Protein AF-A0A521RZ17-F1 (afdb_monomer_lite)

Sequence (315 aa):
MSEPEILGPRPGTLEARTSLALKIMAAVHGFAVILAMIPSPDPTSWLQAVTFGTVTGFVVVVFVVEAVALDRRRPWAYAAARPLLVVVGLVGVGSLLVASAEGRIRVPFDLGLAAWAWLGVADIRQSPRRDRRSVATVVVAAVLLAVPLTGSSVFGWGGLLDVQQDDLRATLEVDCGAPGVGTPPSIGVAYDWAWQRGSPFPSGSDVVVIGWAGDDGLGRPLYLLGDDPPSGAGIMSGRQVDPSATMARAVEAESEVSWHWGIELAEQAFAPGAIRAELVRTRADQPQPEPLTITATYIHLGIWRQDTAAVTCSW

Radius of gyration: 29.67 Å; chains: 1; bounding box: 77×28×87 Å

Secondary structure (DSSP, 8-state):
--------SPTTBHHHHHHHHHHHHHHHHHHHHHHHTSPPSS---HHHHHHHHHHHHHHHHHHHHHHHHHHTT-HHHHHHHHHHHHHHHHHHHHHHHHHHHTT-----HHHHHHHHHHTSBPPTT------HHHHHHHHHHHHHHHHHHHHHHHHSTTSTTS--GGGEEEEEEEE---TTS-S-SEEEEEEEEEESS--SS--SEEEEEEEEE-B-SSSSBSEEE-S-----TTEEET---TTTHHHHHHHHTTSSEEEEEEEEHHHHTT--EEEEEEEEES-TT----S-EEEEEEEEETTTEEEEPPPEEE--

Foldseek 3Di:
DDDPPLQAFDPQALLLLLLVLLQVLLVVLVVVLVVLVPDDPADWFPQLSVLSSVLSNVSSVLSNVLSVCRRNVPLLSLVQSLLQLVLLLVLLVLVCVVCVVVVHDDDSSSNVSSVSSVPGHHGPPDDRDHDPSSVVSSVSNNVSSCCVSCVCQDRIDCHVQAAHPVQKDKDWDKCQDDPPPAGDQKIKIKIKMAGNDFHPQFADKKKKKKAKAFDLVPLHDFWDWDPDWDADWQKAWQDDDPPQNVVNVVVCVVHPHMTMIMGGCNGCRRHMGMTITMIGGPDDPGHTPDWMKMKMKIGDRNPDIDIHDIDTHDD

Structure (mmCIF, N/CA/C/O backbone):
data_AF-A0A521RZ17-F1
#
_entry.id   AF-A0A521RZ17-F1
#
loop_
_atom_site.group_PDB
_atom_site.id
_atom_site.type_symbol
_atom_site.label_atom_id
_atom_site.label_alt_id
_atom_site.label_comp_id
_atom_site.label_asym_id
_atom_site.label_entity_id
_atom_site.label_seq_id
_atom_site.pdbx_PDB_ins_code
_atom_site.Cartn_x
_atom_site.Cartn_y
_atom_site.Cartn_z
_atom_site.occupancy
_atom_site.B_iso_or_equiv
_atom_site.auth_seq_id
_atom_site.auth_comp_id
_atom_site.auth_asym_id
_atom_site.auth_atom_id
_atom_site.pdbx_PDB_model_num
ATOM 1 N N . MET A 1 1 ? -43.184 12.793 39.914 1.00 40.56 1 MET A N 1
ATOM 2 C CA . MET A 1 1 ? -42.333 11.605 39.702 1.00 40.56 1 MET A CA 1
ATOM 3 C C . MET A 1 1 ? -40.957 12.116 39.339 1.00 40.56 1 MET A C 1
ATOM 5 O O . MET A 1 1 ? -40.786 12.599 38.231 1.00 40.56 1 MET A O 1
ATOM 9 N N . SER A 1 2 ? -40.035 12.143 40.296 1.00 43.50 2 SER A N 1
ATOM 10 C CA . SER A 1 2 ? -38.628 12.429 40.027 1.00 43.50 2 SER A CA 1
ATOM 11 C C . SER A 1 2 ? -38.043 11.244 39.261 1.00 43.50 2 SER A C 1
ATOM 13 O O . SER A 1 2 ? -38.219 10.099 39.681 1.00 43.50 2 SER A O 1
ATOM 15 N N . GLU A 1 3 ? -37.397 11.503 38.122 1.00 44.44 3 GLU A N 1
ATOM 16 C CA . GLU A 1 3 ? -36.524 10.507 37.501 1.00 44.44 3 GLU A CA 1
ATOM 17 C C . GLU A 1 3 ? -35.556 9.995 38.576 1.00 44.44 3 GLU A C 1
ATOM 19 O O . GLU A 1 3 ? -34.967 10.812 39.292 1.00 44.44 3 GLU A O 1
ATOM 24 N N . PRO A 1 4 ? -35.407 8.672 38.756 1.00 50.97 4 PRO A N 1
ATOM 25 C CA . PRO A 1 4 ? -34.357 8.165 39.614 1.00 50.97 4 PRO A CA 1
ATOM 26 C C . PRO A 1 4 ? -33.038 8.640 39.014 1.00 50.97 4 PRO A C 1
ATOM 28 O O . PRO A 1 4 ? -32.693 8.263 37.894 1.00 50.97 4 PRO A O 1
ATOM 31 N N . GLU A 1 5 ? -32.336 9.496 39.754 1.00 52.06 5 GLU A N 1
ATOM 32 C CA . GLU A 1 5 ? -30.986 9.935 39.436 1.00 52.06 5 GLU A CA 1
ATOM 33 C C . GLU A 1 5 ? -30.177 8.681 39.091 1.00 52.06 5 GLU A C 1
ATOM 35 O O . GLU A 1 5 ? -30.027 7.773 39.919 1.00 52.06 5 GLU A O 1
ATOM 40 N N . ILE A 1 6 ? -29.766 8.565 37.824 1.00 57.81 6 ILE A N 1
ATOM 41 C CA . ILE A 1 6 ? -29.004 7.420 37.326 1.00 57.81 6 ILE A CA 1
ATOM 42 C C . ILE A 1 6 ? -27.613 7.537 37.947 1.00 57.81 6 ILE A C 1
ATOM 44 O O . ILE A 1 6 ? -26.670 8.034 37.340 1.00 57.81 6 ILE A O 1
ATOM 48 N N . LEU A 1 7 ? -27.500 7.125 39.206 1.00 67.31 7 LEU A N 1
ATOM 49 C CA . LEU A 1 7 ? -26.242 7.066 39.924 1.00 67.31 7 LEU A CA 1
ATOM 50 C C . LEU A 1 7 ? -25.394 5.997 39.235 1.00 67.31 7 LEU A C 1
ATOM 52 O O . LEU A 1 7 ? -25.734 4.811 39.274 1.00 67.31 7 LEU A O 1
ATOM 56 N N . GLY A 1 8 ? -24.309 6.428 38.593 1.00 72.75 8 GLY A N 1
ATOM 57 C CA . GLY A 1 8 ? -23.350 5.559 37.915 1.00 72.75 8 GLY A CA 1
ATOM 58 C C . GLY A 1 8 ? -22.670 4.548 38.849 1.00 72.75 8 GLY A C 1
ATOM 59 O O . GLY A 1 8 ? -22.949 4.515 40.054 1.00 72.75 8 GLY A O 1
ATOM 60 N N . PRO A 1 9 ? -21.802 3.663 38.329 1.00 79.12 9 PRO A N 1
ATOM 61 C CA . PRO A 1 9 ? -21.019 2.747 39.160 1.00 79.12 9 PRO A CA 1
ATOM 62 C C . PRO A 1 9 ? -20.261 3.513 40.250 1.00 79.12 9 PRO A C 1
ATOM 64 O O . PRO A 1 9 ? -19.884 4.673 40.071 1.00 79.12 9 PRO A O 1
ATOM 67 N N . ARG A 1 10 ? -20.050 2.878 41.408 1.00 83.62 10 ARG A N 1
ATOM 68 C CA . ARG A 1 10 ? -19.342 3.536 42.515 1.00 83.62 10 ARG A CA 1
ATOM 69 C C . ARG A 1 10 ? -17.925 3.933 42.068 1.00 83.62 10 ARG A C 1
ATOM 71 O O . ARG A 1 10 ? -17.248 3.097 41.457 1.00 83.62 10 ARG A O 1
ATOM 78 N N . PRO A 1 11 ? -17.449 5.154 42.378 1.00 83.62 11 PRO A N 1
ATOM 79 C CA . PRO A 1 11 ? -16.095 5.572 42.032 1.00 83.62 11 PRO A CA 1
ATOM 80 C C . PRO A 1 11 ? -15.049 4.554 42.498 1.00 83.62 11 PRO A C 1
ATOM 82 O O . PRO A 1 11 ? -15.121 4.043 43.614 1.00 83.62 11 PRO A O 1
ATOM 85 N N . GLY A 1 12 ? -14.089 4.237 41.627 1.00 82.81 12 GLY A N 1
ATOM 86 C CA . GLY A 1 12 ? -12.993 3.310 41.929 1.00 82.81 12 GLY A CA 1
ATOM 87 C C . GLY A 1 12 ? -13.290 1.820 41.718 1.00 82.81 12 GLY A C 1
ATOM 88 O O . GLY A 1 12 ? -12.345 1.032 41.773 1.00 82.81 12 GLY A O 1
ATOM 89 N 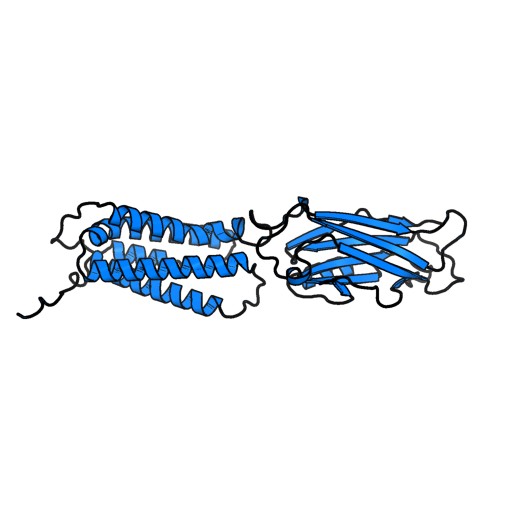N . THR A 1 13 ? -14.539 1.438 41.426 1.00 91.19 13 THR A N 1
ATOM 90 C CA . THR A 1 13 ? -14.888 0.058 41.030 1.00 91.19 13 THR A CA 1
ATOM 91 C C . THR A 1 13 ? -14.313 -0.316 39.664 1.00 91.19 13 THR A C 1
ATOM 93 O O . THR A 1 13 ? -13.979 0.563 38.865 1.00 91.19 13 THR A O 1
ATOM 96 N N . LEU A 1 14 ? -14.216 -1.619 39.380 1.00 91.62 14 LEU A N 1
ATOM 97 C CA . LEU A 1 14 ? -13.796 -2.137 38.073 1.00 91.62 14 LEU A CA 1
ATOM 98 C C . LEU A 1 14 ? -14.629 -1.522 36.947 1.00 91.62 14 LEU A C 1
ATOM 100 O O . LEU A 1 14 ? -14.073 -1.072 35.952 1.00 91.62 14 LEU A O 1
ATOM 104 N N . GLU A 1 15 ? -15.946 -1.443 37.109 1.00 91.94 15 GLU A N 1
ATOM 105 C CA . GLU A 1 15 ? -16.864 -0.946 36.086 1.00 91.94 15 GLU A CA 1
ATOM 106 C C . GLU A 1 15 ? -16.729 0.566 35.877 1.00 91.94 15 GLU A C 1
ATOM 108 O O . GLU A 1 15 ? -16.709 1.023 34.734 1.00 91.94 15 GLU A O 1
ATOM 113 N N . ALA A 1 16 ? -16.541 1.341 36.953 1.00 91.06 16 ALA A N 1
ATOM 114 C CA . ALA A 1 16 ? -16.263 2.774 36.849 1.00 91.06 16 ALA A CA 1
ATOM 115 C C . ALA A 1 16 ? -14.926 3.047 36.142 1.00 91.06 16 ALA A C 1
ATOM 117 O O . ALA A 1 16 ? -14.847 3.918 35.274 1.00 91.06 16 ALA A O 1
ATOM 118 N N . ARG A 1 17 ? -13.877 2.282 36.477 1.00 94.62 17 ARG A N 1
ATOM 119 C CA . ARG A 1 17 ? -12.573 2.405 35.813 1.00 94.62 17 ARG A CA 1
ATOM 120 C C . ARG A 1 17 ? -12.624 1.938 34.364 1.00 94.62 17 ARG A C 1
ATOM 122 O O . ARG A 1 17 ? -12.046 2.594 33.510 1.00 94.62 17 ARG A O 1
ATOM 129 N N . THR A 1 18 ? -13.350 0.860 34.074 1.00 94.06 18 THR A N 1
ATOM 130 C CA . THR A 1 18 ? -13.547 0.355 32.706 1.00 94.06 18 THR A CA 1
ATOM 131 C C . THR A 1 18 ? -14.277 1.390 31.854 1.00 94.06 18 THR A C 1
ATOM 133 O O . THR A 1 18 ? -13.810 1.708 30.767 1.00 94.06 18 THR A O 1
ATOM 136 N N . SER A 1 19 ? -15.359 1.990 32.365 1.00 95.38 19 SER A N 1
ATOM 137 C CA . SER A 1 19 ? -16.060 3.090 31.685 1.00 95.38 19 SER A CA 1
ATOM 138 C C . SER A 1 19 ? -15.113 4.254 31.373 1.00 95.38 19 SER A C 1
ATOM 140 O O . SER A 1 19 ? -15.072 4.729 30.238 1.00 95.38 19 SER A O 1
ATOM 142 N N . LEU A 1 20 ? -14.295 4.684 32.344 1.00 95.25 20 LEU A N 1
ATOM 143 C CA . LEU A 1 20 ? -13.331 5.764 32.124 1.00 95.25 20 LEU A CA 1
ATOM 144 C C . LEU A 1 20 ? -12.247 5.382 31.106 1.00 95.25 20 LEU A C 1
ATOM 146 O O . LEU A 1 20 ? -11.969 6.163 30.201 1.00 95.25 20 LEU A O 1
ATOM 150 N N . ALA A 1 21 ? -11.670 4.185 31.217 1.00 95.00 21 ALA A N 1
ATOM 151 C CA . ALA A 1 21 ? -10.662 3.685 30.287 1.00 95.00 21 ALA A CA 1
ATOM 152 C C . ALA A 1 21 ? -11.201 3.647 28.850 1.00 95.00 21 ALA A C 1
ATOM 154 O O . ALA A 1 21 ? -10.549 4.153 27.942 1.00 95.00 21 ALA A O 1
ATOM 155 N N . LEU A 1 22 ? -12.416 3.126 28.648 1.00 95.69 22 LEU A N 1
ATOM 156 C CA . LEU A 1 22 ? -13.069 3.078 27.338 1.00 95.69 22 LEU A CA 1
ATOM 157 C C . LEU A 1 22 ? -13.325 4.475 26.767 1.00 95.69 22 LEU A C 1
ATOM 159 O O . LEU A 1 22 ? -13.097 4.688 25.582 1.00 95.69 22 LEU A O 1
ATOM 163 N N . LYS A 1 23 ? -13.736 5.448 27.591 1.00 96.88 23 LYS A N 1
ATOM 164 C CA . LYS A 1 23 ? -13.893 6.848 27.154 1.00 96.88 23 LYS A CA 1
ATOM 165 C C . LYS A 1 23 ? -12.567 7.464 26.716 1.00 96.88 23 LYS A C 1
ATOM 167 O O . LYS A 1 23 ? -12.523 8.128 25.686 1.00 96.88 23 LYS A O 1
ATOM 172 N N . ILE A 1 24 ? -11.497 7.236 27.479 1.00 96.06 24 ILE A N 1
ATOM 173 C CA . ILE A 1 24 ? -10.160 7.734 27.135 1.00 96.06 24 ILE A CA 1
ATOM 174 C C . ILE A 1 24 ? -9.685 7.091 25.827 1.00 96.06 24 ILE A C 1
ATOM 176 O O . ILE A 1 24 ? -9.271 7.806 24.921 1.00 96.06 24 ILE A O 1
ATOM 180 N N . MET A 1 25 ? -9.806 5.768 25.683 1.00 93.81 25 MET A N 1
ATOM 181 C CA . MET A 1 25 ? -9.439 5.074 24.443 1.00 93.81 25 MET A CA 1
ATOM 182 C C . MET A 1 25 ? -10.292 5.535 23.257 1.00 93.81 25 MET A C 1
ATOM 184 O O . MET A 1 25 ? -9.760 5.758 22.177 1.00 93.81 25 MET A O 1
ATOM 188 N N . ALA A 1 26 ? -11.597 5.751 23.447 1.00 94.88 26 ALA A N 1
ATOM 189 C CA . ALA A 1 26 ? -12.468 6.305 22.413 1.00 94.88 26 ALA A CA 1
ATOM 190 C C . ALA A 1 26 ? -12.016 7.706 21.973 1.00 94.88 26 ALA A C 1
ATOM 192 O O . ALA A 1 26 ? -12.015 7.998 20.780 1.00 94.88 26 ALA A O 1
ATOM 193 N N . ALA A 1 27 ? -11.586 8.557 22.908 1.00 94.94 27 ALA A N 1
ATOM 194 C CA . ALA A 1 27 ? -11.035 9.869 22.582 1.00 94.94 27 ALA A CA 1
ATOM 195 C C . ALA A 1 27 ? -9.712 9.757 21.804 1.00 94.94 27 ALA A C 1
ATOM 197 O O . ALA A 1 27 ? -9.540 10.446 20.801 1.00 94.94 27 ALA A O 1
ATOM 198 N N . VAL A 1 28 ? -8.809 8.859 22.214 1.00 92.06 28 VAL A N 1
ATOM 199 C CA . VAL A 1 28 ? -7.531 8.612 21.522 1.00 92.06 28 VAL A CA 1
ATOM 200 C C . VAL A 1 28 ? -7.758 8.074 20.108 1.00 92.06 28 VAL A C 1
ATOM 202 O O . VAL A 1 28 ? -7.197 8.610 19.155 1.00 92.06 28 VAL A O 1
ATOM 205 N N . HIS A 1 29 ? -8.618 7.068 19.941 1.00 90.69 29 HIS A N 1
ATOM 206 C CA . HIS A 1 29 ? -8.967 6.530 18.625 1.00 90.69 29 HIS A CA 1
ATOM 207 C C . HIS A 1 29 ? -9.691 7.561 17.755 1.00 90.69 29 HIS A C 1
ATOM 209 O O . HIS A 1 29 ? -9.385 7.678 16.573 1.00 90.69 29 HIS A O 1
ATOM 215 N N . GLY A 1 30 ? -10.605 8.350 18.326 1.00 90.75 30 GLY A N 1
ATOM 216 C CA . GLY A 1 30 ? -11.274 9.435 17.608 1.00 90.75 30 GLY A CA 1
ATOM 217 C C . GLY A 1 30 ? -10.285 10.491 17.116 1.00 90.75 30 GLY A C 1
ATOM 218 O O . GLY A 1 30 ? -10.353 10.913 15.965 1.00 90.75 30 GLY A O 1
ATOM 219 N N . PHE A 1 31 ? -9.309 10.857 17.949 1.00 90.75 31 PHE A N 1
ATOM 220 C CA . PHE A 1 31 ? -8.227 11.751 17.548 1.00 90.75 31 PHE A CA 1
ATOM 221 C C . PHE A 1 31 ? -7.341 11.137 16.456 1.00 90.75 31 PHE A C 1
ATOM 223 O O . PHE A 1 31 ? -6.993 11.825 15.503 1.00 90.75 31 PHE A O 1
ATOM 230 N N . ALA A 1 32 ? -7.040 9.837 16.532 1.00 86.00 32 ALA A N 1
ATOM 231 C CA . ALA A 1 32 ? -6.298 9.133 15.487 1.00 86.00 32 ALA A CA 1
ATOM 232 C C . ALA A 1 32 ? -7.035 9.136 14.135 1.00 86.00 32 ALA A C 1
ATOM 234 O O . ALA A 1 32 ? -6.392 9.300 13.104 1.00 86.00 32 ALA A O 1
ATOM 235 N N . VAL A 1 33 ? -8.370 9.019 14.123 1.00 86.50 33 VAL A N 1
ATOM 236 C CA . VAL A 1 33 ? -9.173 9.158 12.892 1.00 86.50 33 VAL A CA 1
ATOM 237 C C . VAL A 1 33 ? -9.046 10.564 12.307 1.00 86.50 33 VAL A C 1
ATOM 239 O O . VAL A 1 33 ? -8.889 10.700 11.099 1.00 86.50 33 VAL A O 1
ATOM 242 N N . ILE A 1 34 ? -9.074 11.605 13.146 1.00 86.62 34 ILE A N 1
ATOM 243 C CA . ILE A 1 34 ? -8.887 12.995 12.696 1.00 86.62 34 ILE A CA 1
ATOM 244 C C . ILE A 1 34 ? -7.483 13.182 12.112 1.00 86.62 34 ILE A C 1
ATOM 246 O O . ILE A 1 34 ? -7.341 13.755 11.036 1.00 86.62 34 ILE A O 1
ATOM 250 N N . LEU A 1 35 ? -6.451 12.672 12.788 1.00 84.31 35 LEU A N 1
ATOM 251 C CA . LEU A 1 35 ? -5.080 12.725 12.281 1.00 84.31 35 LEU A CA 1
ATOM 252 C C . LEU A 1 35 ? -4.920 11.956 10.966 1.00 84.31 35 LEU A C 1
ATOM 254 O O . LEU A 1 35 ? -4.195 12.418 10.097 1.00 84.31 35 LEU A O 1
ATOM 258 N N . ALA A 1 36 ? -5.619 10.833 10.788 1.00 80.12 36 ALA A N 1
ATOM 259 C CA . ALA A 1 36 ? -5.587 10.060 9.547 1.00 80.12 36 ALA A CA 1
ATOM 260 C C . ALA A 1 36 ? -6.229 10.788 8.350 1.00 80.12 36 ALA A C 1
ATOM 262 O O . ALA A 1 36 ? -6.011 10.386 7.212 1.00 80.12 36 ALA A O 1
ATOM 263 N N . MET A 1 37 ? -7.004 11.857 8.580 1.00 79.12 37 MET A N 1
ATO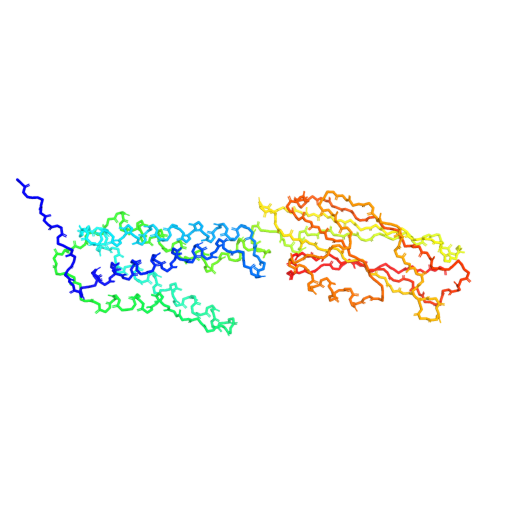M 264 C CA . MET A 1 37 ? -7.487 12.738 7.506 1.00 79.12 37 MET A CA 1
ATOM 265 C C . MET A 1 37 ? -6.418 13.730 7.029 1.00 79.12 37 MET A C 1
ATOM 267 O O . MET A 1 37 ? -6.607 14.384 6.005 1.00 79.12 37 MET A O 1
ATOM 271 N N . ILE A 1 38 ? -5.311 13.865 7.764 1.00 81.00 38 ILE A N 1
ATOM 272 C CA . ILE A 1 38 ? -4.164 14.671 7.356 1.00 81.00 38 ILE A CA 1
ATOM 273 C C . ILE A 1 38 ? -3.273 13.783 6.477 1.00 81.00 38 ILE A C 1
ATOM 275 O O . ILE A 1 38 ? -2.893 12.700 6.926 1.00 81.00 38 ILE A O 1
ATOM 279 N N . PRO A 1 39 ? -2.928 14.211 5.248 1.00 68.00 39 PRO A N 1
ATOM 280 C CA . PRO A 1 39 ? -2.049 13.445 4.373 1.00 68.00 39 PRO A CA 1
ATOM 281 C C . PRO A 1 39 ? -0.745 13.079 5.087 1.00 68.00 39 PRO A C 1
ATOM 283 O O . PRO A 1 39 ? -0.028 13.953 5.580 1.00 68.00 39 PRO A O 1
ATOM 286 N N . SER A 1 40 ? -0.465 11.780 5.163 1.00 67.88 40 SER A N 1
ATOM 287 C CA . SER A 1 40 ? 0.790 11.263 5.702 1.00 67.88 40 SER A CA 1
ATOM 288 C C . SER A 1 40 ? 1.937 11.575 4.731 1.00 67.88 40 SER A C 1
ATOM 290 O O . SER A 1 40 ? 1.731 11.469 3.520 1.00 67.88 40 SER A O 1
ATOM 292 N N . PRO A 1 41 ? 3.138 11.937 5.224 1.00 64.38 41 PRO A N 1
ATOM 293 C CA . PRO A 1 41 ? 4.329 12.010 4.381 1.00 64.38 41 PRO A CA 1
ATOM 294 C C . PRO A 1 41 ? 4.728 10.622 3.869 1.00 64.38 41 PRO A C 1
ATOM 296 O O . PRO A 1 41 ? 5.289 10.510 2.784 1.00 64.38 41 PRO A O 1
ATOM 299 N N . ASP A 1 42 ? 4.399 9.576 4.633 1.00 66.69 42 ASP A N 1
ATOM 300 C CA . ASP A 1 42 ? 4.579 8.204 4.197 1.00 66.69 42 ASP A CA 1
ATOM 301 C C . ASP A 1 42 ? 3.397 7.791 3.308 1.00 66.69 42 ASP A C 1
ATOM 303 O O . ASP A 1 42 ? 2.236 7.889 3.736 1.00 66.69 42 ASP A O 1
ATOM 307 N N . PRO A 1 43 ? 3.677 7.321 2.090 1.00 66.00 43 PRO A N 1
ATOM 308 C CA . PRO A 1 43 ? 2.669 6.937 1.118 1.00 66.00 43 PRO A CA 1
ATOM 309 C C . PRO A 1 43 ? 1.917 5.690 1.636 1.00 66.00 43 PRO A C 1
ATOM 311 O O . PRO A 1 43 ? 2.523 4.732 2.111 1.00 66.00 43 PRO A O 1
ATOM 314 N N . THR A 1 44 ? 0.578 5.723 1.620 1.00 73.81 44 THR A N 1
ATOM 315 C CA . THR A 1 44 ? -0.285 4.634 2.125 1.00 73.81 44 THR A CA 1
ATOM 316 C C . THR A 1 44 ? -1.364 4.281 1.111 1.00 73.81 44 THR A C 1
ATOM 318 O O . THR A 1 44 ? -1.862 5.157 0.401 1.00 73.81 44 THR A O 1
ATOM 321 N N . SER A 1 45 ? -1.755 3.003 1.052 1.00 77.19 45 SER A N 1
ATOM 322 C CA . SER A 1 45 ? -2.835 2.585 0.157 1.00 77.19 45 SER A CA 1
ATOM 323 C C . SER A 1 45 ? -4.159 3.217 0.582 1.00 77.19 45 SER A C 1
ATOM 325 O O . SER A 1 45 ? -4.494 3.267 1.773 1.00 77.19 45 SER A O 1
ATOM 327 N N . TRP A 1 46 ? -4.949 3.680 -0.392 1.00 79.56 46 TRP A N 1
ATOM 328 C CA . TRP A 1 46 ? -6.265 4.255 -0.110 1.00 79.56 46 TRP A CA 1
ATOM 329 C C . TRP A 1 46 ? -7.173 3.251 0.610 1.00 79.56 46 TRP A C 1
ATOM 331 O O . TRP A 1 46 ? -7.856 3.594 1.576 1.00 79.56 46 TRP A O 1
ATOM 341 N N . LEU A 1 47 ? -7.132 1.982 0.190 1.00 82.00 47 LEU A N 1
ATOM 342 C CA . LEU A 1 47 ? -7.894 0.902 0.811 1.00 82.00 47 LEU A CA 1
ATOM 343 C C . LEU A 1 47 ? -7.510 0.706 2.284 1.00 82.00 47 LEU A C 1
ATOM 345 O O . LEU A 1 47 ? -8.397 0.573 3.132 1.00 82.00 47 LEU A O 1
ATOM 349 N N . GLN A 1 48 ? -6.216 0.726 2.612 1.00 84.06 48 GLN A N 1
ATOM 350 C CA . GLN A 1 48 ? -5.742 0.633 3.991 1.00 84.06 48 GLN A CA 1
ATOM 351 C C . GLN A 1 48 ? -6.173 1.854 4.802 1.00 84.06 48 GLN A C 1
ATOM 353 O O . GLN A 1 48 ? -6.665 1.679 5.916 1.00 84.06 48 GLN A O 1
ATOM 358 N N . ALA A 1 49 ? -6.048 3.066 4.256 1.00 83.31 49 ALA A N 1
ATOM 359 C CA . ALA A 1 49 ? -6.451 4.298 4.932 1.00 83.31 49 ALA A CA 1
ATOM 360 C C . ALA A 1 49 ? -7.957 4.312 5.251 1.00 83.31 49 ALA A C 1
ATOM 362 O O . ALA A 1 49 ? -8.353 4.524 6.401 1.00 83.31 49 ALA A O 1
ATOM 363 N N . VAL A 1 50 ? -8.806 4.000 4.264 1.00 85.31 50 VAL A N 1
ATOM 364 C CA . VAL A 1 50 ? -10.266 3.925 4.435 1.00 85.31 50 VAL A CA 1
ATOM 365 C C . VAL A 1 50 ? -10.653 2.819 5.412 1.00 85.31 50 VAL A C 1
ATOM 367 O O . VAL A 1 50 ? -11.488 3.041 6.294 1.00 85.31 50 VAL A O 1
ATOM 370 N N . THR A 1 51 ? -10.040 1.638 5.299 1.00 87.69 51 THR A N 1
ATOM 371 C CA . THR A 1 51 ? -10.319 0.510 6.198 1.00 87.69 51 THR A CA 1
ATOM 372 C C . THR A 1 51 ? -9.914 0.847 7.627 1.00 87.69 51 THR A C 1
ATOM 374 O O . THR A 1 51 ? -10.706 0.652 8.550 1.00 87.69 51 THR A O 1
ATOM 377 N N . PHE A 1 52 ? -8.724 1.420 7.816 1.00 86.19 52 PHE A N 1
ATOM 378 C CA . PHE A 1 52 ? -8.246 1.869 9.118 1.00 86.19 52 PHE A CA 1
ATOM 379 C C . PHE A 1 52 ? -9.187 2.911 9.729 1.00 86.19 52 PHE A C 1
ATOM 381 O O . PHE A 1 52 ? -9.602 2.747 10.878 1.00 86.19 52 PHE A O 1
ATOM 388 N N . GLY A 1 53 ? -9.577 3.944 8.976 1.00 88.69 53 GLY A N 1
ATOM 389 C CA . GLY A 1 53 ? -10.487 4.979 9.468 1.00 88.69 53 GLY A CA 1
ATOM 390 C C . GLY A 1 53 ? -11.862 4.417 9.837 1.00 88.69 53 GLY A C 1
ATOM 391 O O . GLY A 1 53 ? -12.383 4.701 10.916 1.00 88.69 53 GLY A O 1
ATOM 392 N N . THR A 1 54 ? -12.413 3.547 8.988 1.00 90.25 54 THR A N 1
ATOM 393 C CA . THR A 1 54 ? -13.720 2.906 9.196 1.00 90.25 54 THR A CA 1
ATOM 394 C C . THR A 1 54 ? -13.718 2.017 10.439 1.00 90.25 54 THR A C 1
ATOM 396 O O . THR A 1 54 ? -14.565 2.173 11.320 1.00 90.25 54 THR A O 1
ATOM 399 N N . VAL A 1 55 ? -12.746 1.107 10.549 1.00 91.94 55 VAL A N 1
ATOM 400 C CA . VAL A 1 55 ? -12.602 0.205 11.699 1.00 91.94 55 VAL A CA 1
ATOM 401 C C . VAL A 1 55 ? -12.380 0.998 12.981 1.00 91.94 55 VAL A C 1
ATOM 403 O O . VAL A 1 55 ? -13.069 0.753 13.972 1.00 91.94 55 VAL A O 1
ATOM 406 N N . THR A 1 56 ? -11.471 1.975 12.964 1.00 90.81 56 THR A N 1
ATOM 407 C CA . THR A 1 56 ? -11.194 2.815 14.136 1.00 90.81 56 THR A CA 1
ATOM 408 C C . THR A 1 56 ? -12.445 3.582 14.568 1.00 90.81 56 THR A C 1
ATOM 410 O O . THR A 1 56 ? -12.764 3.616 15.756 1.00 90.81 56 THR A O 1
ATOM 413 N N . GLY A 1 57 ? -13.224 4.111 13.619 1.00 92.38 57 GLY A N 1
ATOM 414 C CA . GLY A 1 57 ? -14.516 4.739 13.897 1.00 92.38 57 GLY A CA 1
ATOM 415 C C . GLY A 1 57 ? -15.506 3.791 14.583 1.00 92.38 57 GLY A C 1
ATOM 416 O O . GLY A 1 57 ? -16.130 4.161 15.580 1.00 92.38 57 GLY A O 1
ATOM 417 N N . PHE A 1 58 ? -15.611 2.541 14.125 1.00 95.12 58 PHE A N 1
ATOM 418 C CA . PHE A 1 58 ? -16.448 1.539 14.790 1.00 95.12 58 PHE A CA 1
ATOM 419 C C . PHE A 1 58 ? -15.949 1.182 16.196 1.00 95.12 58 PHE A C 1
ATOM 421 O O . PHE A 1 58 ? -16.773 1.035 17.100 1.00 95.12 58 PHE A O 1
ATOM 428 N N . VAL A 1 59 ? -14.631 1.098 16.420 1.00 93.69 59 VAL A N 1
ATOM 429 C CA . VAL A 1 59 ? -14.054 0.898 17.764 1.00 93.69 59 VAL A CA 1
ATOM 430 C C . VAL A 1 59 ? -14.477 2.025 18.707 1.00 93.69 59 VAL A C 1
ATOM 432 O O . VAL A 1 59 ? -14.941 1.745 19.813 1.00 93.69 59 VAL A O 1
ATOM 435 N N . VAL A 1 60 ? -14.404 3.286 18.261 1.00 94.44 60 VAL A N 1
ATOM 436 C CA . VAL A 1 60 ? -14.869 4.450 19.038 1.00 94.44 60 VAL A CA 1
ATOM 437 C C . VAL A 1 60 ? -16.336 4.289 19.431 1.00 94.44 60 VAL A C 1
ATOM 439 O O . VAL A 1 60 ? -16.676 4.440 20.605 1.00 94.44 60 VAL A O 1
ATOM 442 N N . VAL A 1 61 ? -17.206 3.936 18.479 1.00 95.75 61 VAL A N 1
ATOM 443 C CA . VAL A 1 61 ? -18.638 3.729 18.747 1.00 95.75 61 VAL A CA 1
ATOM 444 C C . VAL A 1 61 ? -18.851 2.619 19.775 1.00 95.75 61 VAL A C 1
ATOM 446 O O . VAL A 1 61 ? -19.597 2.817 20.734 1.00 95.75 61 VAL A O 1
ATOM 449 N N . VAL A 1 62 ? -18.180 1.474 19.621 1.00 95.06 62 VAL A N 1
ATOM 450 C CA . VAL A 1 62 ? -18.286 0.346 20.559 1.00 95.06 62 VAL A CA 1
ATOM 451 C C . VAL A 1 62 ? -17.841 0.757 21.963 1.00 95.06 62 VAL A C 1
ATOM 453 O O . VAL A 1 62 ? -18.561 0.496 22.926 1.00 95.06 62 VAL A O 1
ATOM 456 N N . PHE A 1 63 ? -16.709 1.452 22.092 1.00 95.69 63 PHE A N 1
ATOM 457 C CA . PHE A 1 63 ? -16.197 1.916 23.383 1.00 95.69 63 PHE A CA 1
ATOM 458 C C . PHE A 1 63 ? -17.120 2.936 24.053 1.00 95.69 63 PHE A C 1
ATOM 460 O O . PHE A 1 63 ? -17.380 2.820 25.250 1.00 95.69 63 PHE A O 1
ATOM 467 N N . VAL A 1 64 ? -17.671 3.894 23.302 1.00 96.44 64 VAL A N 1
ATOM 468 C CA . VAL A 1 64 ? -18.634 4.869 23.838 1.00 96.44 64 VAL A CA 1
ATOM 469 C C . VAL A 1 64 ? -19.926 4.180 24.275 1.00 96.44 64 VAL A C 1
ATOM 471 O O . VAL A 1 64 ? -20.412 4.440 25.377 1.00 96.44 64 VAL A O 1
ATOM 474 N N . VAL A 1 65 ? -20.480 3.286 23.450 1.00 95.56 65 VAL A N 1
ATOM 475 C CA . VAL A 1 65 ? -21.713 2.549 23.771 1.00 95.56 65 VAL A CA 1
ATOM 476 C C . VAL A 1 65 ? -21.526 1.698 25.025 1.00 95.56 65 VAL A C 1
ATOM 478 O O . VAL A 1 65 ? -22.385 1.729 25.907 1.00 95.56 65 VAL A O 1
ATOM 481 N N . GLU A 1 66 ? -20.405 0.985 25.133 1.00 94.31 66 GLU A N 1
ATOM 482 C CA . GLU A 1 66 ? -20.080 0.174 26.306 1.00 94.31 66 GLU A CA 1
ATOM 483 C C . GLU A 1 66 ? -19.896 1.043 27.555 1.00 94.31 66 GLU A C 1
ATOM 485 O O . GLU A 1 66 ? -20.493 0.763 28.594 1.00 94.31 66 GLU A O 1
ATOM 490 N N . ALA A 1 67 ? -19.147 2.145 27.459 1.00 94.50 67 ALA A N 1
ATOM 491 C CA . ALA A 1 67 ? -18.930 3.052 28.583 1.00 94.50 67 ALA A CA 1
ATOM 492 C C . ALA A 1 67 ? -20.245 3.667 29.090 1.00 94.50 67 ALA A C 1
ATOM 494 O O . ALA A 1 67 ? -20.519 3.657 30.290 1.00 94.50 67 ALA A O 1
ATOM 495 N N . VAL A 1 68 ? -21.110 4.131 28.182 1.00 94.12 68 VAL A N 1
ATOM 496 C CA . VAL A 1 68 ? -22.441 4.653 28.530 1.00 94.12 68 VAL A CA 1
ATOM 497 C C . VAL A 1 68 ? -23.332 3.552 29.115 1.00 94.12 68 VAL A C 1
ATOM 499 O O . VAL A 1 68 ? -24.130 3.807 30.021 1.00 94.12 68 VAL A O 1
ATOM 502 N N . ALA A 1 69 ? -23.225 2.315 28.628 1.00 91.12 69 ALA A N 1
ATOM 503 C CA . ALA A 1 69 ? -23.975 1.187 29.167 1.00 91.12 69 ALA A CA 1
ATOM 504 C C . ALA A 1 69 ? -23.507 0.793 30.579 1.00 91.12 69 ALA A C 1
ATOM 506 O O . ALA A 1 69 ? -24.356 0.483 31.422 1.00 91.12 69 ALA A O 1
ATOM 507 N N . LEU A 1 70 ? -22.201 0.864 30.857 1.00 91.69 70 LEU A N 1
ATOM 508 C CA . LEU A 1 70 ? -21.623 0.708 32.194 1.00 91.69 70 LEU A CA 1
ATOM 509 C C . LEU A 1 70 ? -22.089 1.828 33.132 1.00 91.69 70 LEU A C 1
ATOM 511 O O . LEU A 1 70 ? -22.566 1.537 34.229 1.00 91.69 70 LEU A O 1
ATOM 515 N N . ASP A 1 71 ? -22.067 3.087 32.681 1.00 91.75 71 ASP A N 1
ATOM 516 C CA . ASP A 1 71 ? -22.575 4.230 33.454 1.00 91.75 71 ASP A CA 1
ATOM 517 C C . ASP A 1 71 ? -24.058 4.063 33.810 1.00 91.75 71 ASP A C 1
ATOM 519 O O . ASP A 1 71 ? -24.487 4.364 34.921 1.00 91.75 71 ASP A O 1
ATOM 523 N N . ARG A 1 72 ? -24.849 3.511 32.882 1.00 89.31 72 ARG A N 1
ATOM 524 C CA . ARG A 1 72 ? -26.277 3.208 33.073 1.00 89.31 72 ARG A CA 1
ATOM 525 C C . ARG A 1 72 ? -26.541 1.859 33.749 1.00 89.31 72 ARG A C 1
ATOM 527 O O . ARG A 1 72 ? -27.690 1.412 33.765 1.00 89.31 72 ARG A O 1
ATOM 534 N N . ARG A 1 73 ? -25.510 1.191 34.277 1.00 87.44 73 ARG A N 1
ATOM 535 C CA . ARG A 1 73 ? -25.597 -0.102 34.979 1.00 87.44 73 ARG A CA 1
ATOM 536 C C . ARG A 1 73 ? -26.352 -1.187 34.211 1.00 87.44 73 ARG A C 1
ATOM 538 O O . ARG A 1 73 ? -27.188 -1.910 34.763 1.00 87.44 73 ARG A O 1
ATOM 545 N N . ARG A 1 74 ? -26.106 -1.281 32.903 1.00 88.50 74 ARG A N 1
ATOM 546 C CA . ARG A 1 74 ? -26.714 -2.321 32.070 1.00 88.50 74 ARG A CA 1
ATOM 547 C C . ARG A 1 74 ? -26.051 -3.677 32.370 1.00 88.50 74 ARG A C 1
ATOM 549 O O . ARG A 1 74 ? -24.828 -3.778 32.297 1.00 88.50 74 ARG A O 1
ATOM 556 N N . PRO A 1 75 ? -26.832 -4.744 32.624 1.00 87.62 75 PRO A N 1
ATOM 557 C CA . PRO A 1 75 ? -26.293 -6.027 33.090 1.00 87.62 75 PRO A CA 1
ATOM 558 C C . PRO A 1 75 ? -25.392 -6.720 32.058 1.00 87.62 75 PRO A C 1
ATOM 560 O O . PRO A 1 75 ? -24.443 -7.407 32.423 1.00 87.62 75 PRO A O 1
ATOM 563 N N . TRP A 1 76 ? -25.662 -6.520 30.765 1.00 88.75 76 TRP A N 1
ATOM 564 C CA . TRP A 1 76 ? -24.844 -7.080 29.688 1.00 88.75 76 TRP A CA 1
ATOM 565 C C . TRP A 1 76 ? -23.466 -6.405 29.587 1.00 88.75 76 TRP A C 1
ATOM 567 O O . TRP A 1 76 ? -22.498 -7.091 29.278 1.00 88.75 76 TRP A O 1
ATOM 577 N N . ALA A 1 77 ? -23.363 -5.109 29.898 1.00 89.44 77 ALA A N 1
ATOM 578 C CA . ALA A 1 77 ? -22.098 -4.372 29.873 1.00 89.44 77 ALA A CA 1
ATOM 579 C C . ALA A 1 77 ? -21.209 -4.774 31.062 1.00 89.44 77 ALA A C 1
ATOM 581 O O . ALA A 1 77 ? -20.029 -5.074 30.920 1.00 89.44 77 ALA A O 1
ATOM 582 N N . TYR A 1 78 ? -21.814 -4.948 32.242 1.00 90.12 78 TYR A N 1
ATOM 583 C CA . TYR A 1 78 ? -21.127 -5.519 33.408 1.00 90.12 78 TYR A CA 1
ATOM 584 C C . TYR A 1 78 ? -20.571 -6.926 33.115 1.00 90.12 78 TYR A C 1
ATOM 586 O O . TYR A 1 78 ? -19.460 -7.260 33.523 1.00 90.12 78 TYR A O 1
ATOM 594 N N . ALA A 1 79 ? -21.317 -7.749 32.366 1.00 88.56 79 ALA A N 1
ATOM 595 C CA . ALA A 1 79 ? -20.855 -9.069 31.933 1.00 88.56 79 ALA A CA 1
ATOM 596 C C . ALA A 1 79 ? -19.699 -9.009 30.914 1.00 88.56 79 ALA A C 1
ATOM 598 O O . ALA A 1 79 ? -18.866 -9.919 30.882 1.00 88.56 79 ALA A O 1
ATOM 599 N N . ALA A 1 80 ? -19.663 -7.968 30.077 1.00 90.12 80 ALA A N 1
ATOM 600 C CA . ALA A 1 80 ? -18.676 -7.777 29.018 1.00 90.12 80 ALA A CA 1
ATOM 601 C C . ALA A 1 80 ? -17.385 -7.094 29.500 1.00 90.12 80 ALA A C 1
ATOM 603 O O . ALA A 1 80 ? -16.334 -7.359 28.921 1.00 90.12 80 ALA A O 1
ATOM 604 N N . ALA A 1 81 ? -17.429 -6.305 30.580 1.00 91.19 81 ALA A N 1
ATOM 605 C CA . ALA A 1 81 ? -16.307 -5.498 31.068 1.00 91.19 81 ALA A CA 1
ATOM 606 C C . ALA A 1 81 ? -14.987 -6.278 31.178 1.00 91.19 81 ALA A C 1
ATOM 608 O O . ALA A 1 81 ? -13.988 -5.909 30.568 1.00 91.19 81 ALA A O 1
ATOM 609 N N . ARG A 1 82 ? -14.975 -7.402 31.907 1.00 91.75 82 ARG A N 1
ATOM 610 C CA . ARG A 1 82 ? -13.759 -8.219 32.062 1.00 91.75 82 ARG A CA 1
ATOM 611 C C . ARG A 1 82 ? -13.283 -8.830 30.735 1.00 91.75 82 ARG A C 1
ATOM 613 O O . ARG A 1 82 ? -12.134 -8.595 30.375 1.00 91.75 82 ARG A O 1
ATOM 620 N N . PRO A 1 83 ? -14.102 -9.591 29.983 1.00 92.44 83 PRO A N 1
ATOM 621 C CA . PRO A 1 83 ? -13.681 -10.091 28.674 1.00 92.44 83 PRO A CA 1
ATOM 622 C C . PRO A 1 83 ? -13.153 -8.995 27.741 1.00 92.44 83 PRO A C 1
ATOM 624 O O . PRO A 1 83 ? -12.158 -9.212 27.059 1.00 92.44 83 PRO A O 1
ATOM 627 N N . LEU A 1 84 ? -13.772 -7.813 27.747 1.00 93.06 84 LEU A N 1
ATOM 628 C CA . LEU A 1 84 ? -13.342 -6.687 26.928 1.00 93.06 84 LEU A CA 1
ATOM 629 C C . LEU A 1 84 ? -11.965 -6.162 27.353 1.00 93.06 84 LEU A C 1
ATOM 631 O O . LEU A 1 84 ? -11.111 -5.966 26.497 1.00 93.06 84 LEU A O 1
ATOM 635 N N . LEU A 1 85 ? -11.711 -6.007 28.657 1.00 93.81 85 LEU A N 1
ATOM 636 C CA . LEU A 1 85 ? -10.382 -5.644 29.165 1.00 93.81 85 LEU A CA 1
ATOM 637 C C . LEU A 1 85 ? -9.314 -6.681 28.790 1.00 93.81 85 LEU A C 1
ATOM 639 O O . LEU A 1 85 ? -8.190 -6.302 28.475 1.00 93.81 85 LEU A O 1
ATOM 643 N N . VAL A 1 86 ? -9.659 -7.975 28.782 1.00 94.50 86 VAL A N 1
ATOM 644 C CA . VAL A 1 86 ? -8.750 -9.035 28.309 1.00 94.50 86 VAL A CA 1
ATOM 645 C C . VAL A 1 86 ? -8.447 -8.860 26.824 1.00 94.50 86 VAL A C 1
ATOM 647 O O . VAL A 1 86 ? -7.284 -8.909 26.443 1.00 94.50 86 VAL A O 1
ATOM 650 N N . VAL A 1 87 ? -9.463 -8.619 25.991 1.00 94.06 87 VAL A N 1
ATOM 651 C CA . VAL A 1 87 ? -9.283 -8.374 24.551 1.00 94.06 87 VAL A CA 1
ATOM 652 C C . VAL A 1 87 ? -8.378 -7.163 24.312 1.00 94.06 87 VAL A C 1
ATOM 654 O O . VAL A 1 87 ? -7.397 -7.278 23.583 1.00 94.06 87 VAL A O 1
ATOM 657 N N . VAL A 1 88 ? -8.656 -6.031 24.966 1.00 92.81 88 VAL A N 1
ATOM 658 C CA . VAL A 1 88 ? -7.833 -4.814 24.863 1.00 92.81 88 VAL A CA 1
ATOM 659 C C . VAL A 1 88 ? -6.401 -5.086 25.324 1.00 92.81 88 VAL A C 1
ATOM 661 O O . VAL A 1 88 ? -5.454 -4.710 24.640 1.00 92.81 88 VAL A O 1
ATOM 664 N N . GLY A 1 89 ? -6.227 -5.794 26.443 1.00 91.56 89 GLY A N 1
ATOM 665 C CA . GLY A 1 89 ? -4.910 -6.171 26.952 1.00 91.56 89 GLY A CA 1
ATOM 666 C C . GLY A 1 89 ? -4.128 -7.055 25.978 1.00 91.56 89 GLY A C 1
ATOM 667 O O . GLY A 1 89 ? -2.966 -6.772 25.702 1.00 91.56 89 GLY A O 1
ATOM 668 N N . LEU A 1 90 ? -4.758 -8.089 25.410 1.00 92.38 90 LEU A N 1
ATOM 669 C CA . LEU A 1 90 ? -4.123 -8.987 24.438 1.00 92.38 90 LEU A CA 1
ATOM 670 C C . LEU A 1 90 ? -3.714 -8.253 23.157 1.00 92.38 90 LEU A C 1
ATOM 672 O O . LEU A 1 90 ? -2.611 -8.467 22.659 1.00 92.38 90 LEU A O 1
ATOM 676 N N . VAL A 1 91 ? -4.563 -7.356 22.654 1.00 89.25 91 VAL A N 1
ATOM 677 C CA . VAL A 1 91 ? -4.243 -6.516 21.488 1.00 89.25 91 VAL A CA 1
ATOM 678 C C . VAL A 1 91 ? -3.106 -5.546 21.817 1.00 89.25 91 VAL A C 1
ATOM 680 O O . VAL A 1 91 ? -2.175 -5.397 21.024 1.00 89.25 91 VAL A O 1
ATOM 683 N N . GLY A 1 92 ? -3.119 -4.946 23.010 1.00 88.00 92 GLY A N 1
ATOM 684 C CA . GLY A 1 92 ? -2.036 -4.097 23.504 1.00 88.00 92 GLY A CA 1
ATOM 685 C C . GLY A 1 92 ? -0.696 -4.837 23.559 1.00 88.00 92 GLY A C 1
ATOM 686 O O . GLY A 1 92 ? 0.307 -4.320 23.073 1.00 88.00 92 GLY A O 1
ATOM 687 N N . VAL A 1 93 ? -0.682 -6.078 24.058 1.00 90.12 93 VAL A N 1
ATOM 688 C CA . VAL A 1 93 ? 0.513 -6.941 24.047 1.00 90.12 93 VAL A CA 1
ATOM 689 C C . VAL A 1 93 ? 0.945 -7.272 22.617 1.00 90.12 93 VAL A C 1
ATOM 691 O O . VAL A 1 93 ? 2.122 -7.135 22.297 1.00 90.12 93 VAL A O 1
ATOM 694 N N . GLY A 1 94 ? 0.012 -7.661 21.744 1.00 86.69 94 GLY A N 1
ATOM 695 C CA . GLY A 1 94 ? 0.312 -7.976 20.346 1.00 86.69 94 GLY A CA 1
ATOM 696 C C . GLY A 1 94 ? 0.952 -6.800 19.606 1.00 86.69 94 GLY A C 1
ATOM 697 O O . GLY A 1 94 ? 1.998 -6.957 18.984 1.00 86.69 94 GLY A O 1
ATOM 698 N N . SER A 1 95 ? 0.384 -5.600 19.746 1.00 84.69 95 SER A N 1
ATOM 699 C CA . SER A 1 95 ? 0.935 -4.387 19.128 1.00 84.69 95 SER A CA 1
ATOM 700 C C . SER A 1 95 ? 2.326 -4.020 19.659 1.00 84.69 95 SER A C 1
ATOM 702 O O . SER A 1 95 ? 3.172 -3.565 18.891 1.00 84.69 95 SER A O 1
ATOM 704 N N . LEU A 1 96 ? 2.594 -4.257 20.949 1.00 86.88 96 LEU A N 1
ATOM 705 C CA . LEU A 1 96 ? 3.912 -4.051 21.549 1.00 86.88 96 LEU A CA 1
ATOM 706 C C . LEU A 1 96 ? 4.949 -5.037 20.996 1.00 86.88 96 LEU A C 1
ATOM 708 O O . LEU A 1 96 ? 6.075 -4.632 20.710 1.00 86.88 96 LEU A O 1
ATOM 712 N N . LEU A 1 97 ? 4.577 -6.310 20.829 1.00 87.44 97 LEU A N 1
ATOM 713 C CA . LEU A 1 97 ? 5.454 -7.333 20.252 1.00 87.44 97 LEU A CA 1
ATOM 714 C C . LEU A 1 97 ? 5.813 -7.007 18.798 1.00 87.44 97 LEU A C 1
ATOM 716 O O . LEU A 1 97 ? 6.988 -7.066 18.446 1.00 87.44 97 LEU A O 1
ATOM 720 N N . VAL A 1 98 ? 4.828 -6.602 17.988 1.00 84.38 98 VAL A N 1
ATOM 721 C CA . VAL A 1 98 ? 5.051 -6.183 16.592 1.00 84.38 98 VAL A CA 1
ATOM 722 C C . VAL A 1 98 ? 5.974 -4.966 16.531 1.00 84.38 98 VAL A C 1
ATOM 724 O O . VAL A 1 98 ? 6.990 -5.005 15.845 1.00 84.38 98 VAL A O 1
ATOM 727 N N . ALA A 1 99 ? 5.698 -3.920 17.317 1.00 84.38 99 ALA A N 1
ATOM 728 C CA . ALA A 1 99 ? 6.542 -2.723 17.342 1.00 84.38 99 ALA A CA 1
ATOM 729 C C . ALA A 1 99 ? 7.985 -3.037 17.778 1.00 84.38 99 ALA A C 1
ATOM 731 O O . ALA A 1 99 ? 8.936 -2.525 17.192 1.00 84.38 99 ALA A O 1
ATOM 732 N N . SER A 1 100 ? 8.151 -3.925 18.764 1.00 86.69 100 SER A N 1
ATOM 733 C CA . SER A 1 100 ? 9.471 -4.359 19.234 1.00 86.69 100 SER A CA 1
ATOM 734 C C . SER A 1 100 ? 10.239 -5.132 18.158 1.00 86.69 100 SER A C 1
ATOM 736 O O . SER A 1 100 ? 11.443 -4.933 18.017 1.00 86.69 100 SER A O 1
ATOM 738 N N . ALA A 1 101 ? 9.557 -5.978 17.377 1.00 87.06 101 ALA A N 1
ATOM 739 C CA . ALA A 1 101 ? 10.158 -6.702 16.256 1.00 87.06 101 ALA A CA 1
ATOM 740 C C . ALA A 1 101 ? 10.609 -5.760 15.123 1.00 87.06 101 ALA A C 1
ATOM 742 O O . ALA A 1 101 ? 11.620 -6.018 14.477 1.00 87.06 101 ALA A O 1
ATOM 743 N N . GLU A 1 102 ? 9.909 -4.641 14.930 1.00 83.38 102 GLU A N 1
ATOM 744 C CA . GLU A 1 102 ? 10.259 -3.584 13.969 1.00 83.38 102 GLU A CA 1
ATOM 745 C C . GLU A 1 102 ? 11.320 -2.594 14.496 1.00 83.38 102 GLU A C 1
ATOM 747 O O . GLU A 1 102 ? 11.647 -1.617 13.822 1.00 83.38 102 GLU A O 1
ATOM 752 N N . GLY A 1 103 ? 11.845 -2.792 15.713 1.00 84.12 103 GLY A N 1
ATOM 753 C CA . GLY A 1 103 ? 12.809 -1.876 16.336 1.00 84.12 103 GLY A CA 1
ATOM 754 C C . GLY A 1 103 ? 12.211 -0.529 16.766 1.00 84.12 103 GLY A C 1
ATOM 755 O O . GLY A 1 103 ? 12.948 0.426 17.016 1.00 84.12 103 GLY A O 1
ATOM 756 N N . ARG A 1 104 ? 10.880 -0.429 16.865 1.00 82.06 104 ARG A N 1
ATOM 757 C CA . ARG A 1 104 ? 10.153 0.789 17.242 1.00 82.06 104 ARG A CA 1
ATOM 758 C C . ARG A 1 104 ? 9.718 0.725 18.704 1.00 82.06 104 ARG A C 1
ATOM 760 O O . ARG A 1 104 ? 9.071 -0.223 19.144 1.00 82.06 104 ARG A O 1
ATOM 767 N N . ILE A 1 105 ? 10.005 1.779 19.467 1.00 75.75 105 ILE A N 1
ATOM 768 C CA . ILE A 1 105 ? 9.520 1.904 20.848 1.00 75.75 105 ILE A CA 1
ATOM 769 C C . ILE A 1 105 ? 8.121 2.523 20.815 1.00 75.75 105 ILE A C 1
ATOM 771 O O . ILE A 1 105 ? 7.964 3.711 20.537 1.00 75.75 105 ILE A O 1
ATOM 775 N N . ARG A 1 106 ? 7.094 1.722 21.117 1.00 77.88 106 ARG A N 1
ATOM 776 C CA . ARG A 1 106 ? 5.704 2.181 21.238 1.00 77.88 106 ARG A CA 1
ATOM 777 C C . ARG A 1 106 ? 5.265 2.154 22.697 1.00 77.88 106 ARG A C 1
ATOM 779 O O . ARG A 1 106 ? 5.450 1.153 23.381 1.00 77.88 106 ARG A O 1
ATOM 786 N N . VAL A 1 107 ? 4.644 3.235 23.168 1.00 79.25 107 VAL A N 1
ATOM 787 C CA . VAL A 1 107 ? 4.035 3.279 24.506 1.00 79.25 107 VAL A CA 1
ATOM 788 C C . VAL A 1 107 ? 2.721 2.486 24.466 1.00 79.25 107 VAL A C 1
ATOM 790 O O . VAL A 1 107 ? 1.808 2.892 23.741 1.00 79.25 107 VAL A O 1
ATOM 793 N N . PRO A 1 108 ? 2.579 1.372 25.212 1.00 83.25 108 PRO A N 1
ATOM 794 C CA . PRO A 1 108 ? 1.398 0.515 25.148 1.00 83.25 108 PRO A CA 1
ATOM 795 C C . PRO A 1 108 ? 0.283 1.092 26.032 1.00 83.25 108 PRO A C 1
ATOM 797 O O . PRO A 1 108 ? -0.065 0.552 27.083 1.00 83.25 108 PRO A O 1
ATOM 800 N N . PHE A 1 109 ? -0.246 2.244 25.623 1.00 87.56 109 PHE A N 1
ATOM 801 C CA . PHE A 1 109 ? -1.224 3.010 26.393 1.00 87.56 109 PHE A CA 1
ATOM 802 C C . PHE A 1 109 ? -2.496 2.200 26.698 1.00 87.56 109 PHE A C 1
ATOM 804 O O . PHE A 1 109 ? -2.958 2.187 27.840 1.00 87.56 109 PHE A O 1
ATOM 811 N N . ASP A 1 110 ? -2.987 1.437 25.718 1.00 88.12 110 ASP A N 1
ATOM 812 C CA . ASP A 1 110 ? -4.184 0.595 25.850 1.00 88.12 110 ASP A CA 1
ATOM 813 C C . ASP A 1 110 ? -3.987 -0.522 26.885 1.00 88.12 110 ASP A C 1
ATOM 815 O O . ASP A 1 110 ? -4.859 -0.775 27.718 1.00 88.12 110 ASP A O 1
ATOM 819 N N . LEU A 1 111 ? -2.800 -1.142 26.897 1.00 89.88 111 LEU A N 1
ATOM 820 C CA . LEU A 1 111 ? -2.423 -2.154 27.887 1.00 89.88 111 LEU A CA 1
ATOM 821 C C . LEU A 1 111 ? -2.389 -1.556 29.297 1.00 89.88 111 LEU A C 1
ATOM 823 O O . LEU A 1 111 ? -2.908 -2.158 30.238 1.00 89.88 111 LEU A O 1
ATOM 827 N N . GLY A 1 112 ? -1.804 -0.363 29.439 1.00 91.88 112 GLY A N 1
ATOM 828 C CA . GLY A 1 112 ? -1.742 0.355 30.711 1.00 91.88 112 GLY A CA 1
ATOM 829 C C . GLY A 1 112 ? -3.132 0.681 31.261 1.00 91.88 112 GLY A C 1
ATOM 830 O O . GLY A 1 112 ? -3.413 0.404 32.429 1.00 91.88 112 GLY A O 1
ATOM 831 N N . LEU A 1 113 ? -4.027 1.204 30.416 1.00 92.31 113 LEU A N 1
ATOM 832 C CA . LEU A 1 113 ? -5.412 1.493 30.794 1.00 92.31 113 LEU A CA 1
ATOM 833 C C . LEU A 1 113 ? -6.199 0.227 31.140 1.00 92.31 113 LEU A C 1
ATOM 835 O O . LEU A 1 113 ? -6.927 0.219 32.136 1.00 92.31 113 LEU A O 1
ATOM 839 N N . ALA A 1 114 ? -6.036 -0.844 30.361 1.00 92.38 114 ALA A N 1
ATOM 840 C CA . ALA A 1 114 ? -6.706 -2.110 30.622 1.00 92.38 114 ALA A CA 1
ATOM 841 C C . ALA A 1 114 ? -6.266 -2.716 31.963 1.00 92.38 114 ALA A C 1
ATOM 843 O O . ALA A 1 114 ? -7.111 -3.105 32.773 1.00 92.38 114 ALA A O 1
ATOM 844 N N . ALA A 1 115 ? -4.958 -2.725 32.240 1.00 93.31 115 ALA A N 1
ATOM 845 C CA . ALA A 1 115 ? -4.404 -3.188 33.509 1.00 93.31 115 ALA A CA 1
ATOM 846 C C . ALA A 1 115 ? -4.883 -2.323 34.687 1.00 93.31 115 ALA A C 1
ATOM 848 O O . ALA A 1 115 ? -5.332 -2.851 35.705 1.00 93.31 115 ALA A O 1
ATOM 849 N N . TRP A 1 116 ? -4.863 -0.995 34.543 1.00 95.56 116 TRP A N 1
ATOM 850 C CA . TRP A 1 116 ? -5.352 -0.071 35.569 1.00 95.56 116 TRP A CA 1
ATOM 851 C C . TRP A 1 116 ? -6.840 -0.282 35.899 1.00 95.56 116 TRP A C 1
ATOM 853 O O . TRP A 1 116 ? -7.229 -0.287 37.078 1.00 95.56 116 TRP A O 1
ATOM 863 N N . ALA A 1 117 ? -7.671 -0.493 34.876 1.00 92.56 117 ALA A N 1
ATOM 864 C CA . ALA A 1 117 ? -9.089 -0.782 35.051 1.00 92.56 117 ALA A CA 1
ATOM 865 C C . ALA A 1 117 ? -9.323 -2.145 35.715 1.00 92.56 117 ALA A C 1
ATOM 867 O O . ALA A 1 117 ? -10.159 -2.252 36.616 1.00 92.56 117 ALA A O 1
ATOM 868 N N . TRP A 1 118 ? -8.533 -3.155 35.340 1.00 93.19 118 TRP A N 1
ATOM 869 C CA . TRP A 1 118 ? -8.602 -4.505 35.902 1.00 93.19 118 TRP A CA 1
ATOM 870 C C . TRP A 1 118 ? -8.315 -4.554 37.407 1.00 93.19 118 TRP A C 1
ATOM 872 O O . TRP A 1 118 ? -8.907 -5.359 38.122 1.00 93.19 118 TRP A O 1
ATOM 882 N N . LEU A 1 119 ? -7.453 -3.665 37.908 1.00 92.25 119 LEU A N 1
ATOM 883 C CA . LEU A 1 119 ? -7.125 -3.551 39.336 1.00 92.25 119 LEU A CA 1
ATOM 884 C C . LEU A 1 119 ? -8.275 -2.986 40.198 1.00 92.25 119 LEU A C 1
ATOM 886 O O . LEU A 1 119 ? -8.119 -2.847 41.412 1.00 92.25 119 LEU A O 1
ATOM 890 N N . GLY A 1 120 ? -9.411 -2.610 39.604 1.00 86.62 120 GLY A N 1
ATOM 891 C CA . GLY A 1 120 ? -10.603 -2.198 40.344 1.00 86.62 120 GLY A CA 1
ATOM 892 C C . GLY A 1 120 ? -11.311 -3.375 41.024 1.00 86.62 120 GLY A C 1
ATOM 893 O O . GLY A 1 120 ? -11.355 -4.490 40.506 1.00 86.62 120 GLY A O 1
ATOM 894 N N . VAL A 1 121 ? -11.928 -3.122 42.179 1.00 87.69 121 VAL A N 1
ATOM 895 C CA . VAL A 1 121 ? -12.806 -4.107 42.833 1.00 87.69 121 VAL A CA 1
ATOM 896 C C . VAL A 1 121 ? -14.167 -4.089 42.136 1.00 87.69 121 VAL A C 1
ATOM 898 O O . VAL A 1 121 ? -14.706 -3.014 41.875 1.00 87.69 121 VAL A O 1
ATOM 901 N N . ALA A 1 122 ? -14.716 -5.262 41.816 1.00 84.12 122 ALA A N 1
ATOM 902 C CA . ALA A 1 122 ? -16.023 -5.368 41.166 1.00 84.12 122 ALA A CA 1
ATOM 903 C C . ALA A 1 122 ? -17.139 -4.803 42.060 1.00 84.12 122 ALA A C 1
ATOM 905 O O . ALA A 1 122 ? -17.133 -5.013 43.277 1.00 84.12 122 ALA A O 1
ATOM 906 N N . ASP A 1 123 ? -18.102 -4.098 41.465 1.00 79.69 123 ASP A N 1
ATOM 907 C CA . ASP A 1 123 ? -19.256 -3.591 42.206 1.00 79.69 123 ASP A CA 1
ATOM 908 C C . ASP A 1 123 ? -20.132 -4.752 42.723 1.00 79.69 123 ASP A C 1
ATOM 910 O O . ASP A 1 123 ? -20.474 -5.692 42.007 1.00 79.69 123 ASP A O 1
ATOM 914 N N . ILE A 1 124 ? -20.524 -4.684 43.996 1.00 65.25 124 ILE A N 1
ATOM 915 C CA . ILE A 1 124 ? -21.153 -5.786 44.750 1.00 65.25 124 ILE A CA 1
ATOM 916 C C . ILE A 1 124 ? -22.599 -6.051 44.273 1.00 65.25 124 ILE A C 1
ATOM 918 O O . ILE A 1 124 ? -23.206 -7.064 44.616 1.00 65.25 124 ILE A O 1
ATOM 922 N N . ARG A 1 125 ? -23.194 -5.137 43.493 1.00 58.31 125 ARG A N 1
ATOM 923 C CA . ARG A 1 125 ? -24.654 -5.068 43.307 1.00 58.31 125 ARG A CA 1
ATOM 924 C C . ARG A 1 125 ? -25.263 -5.815 42.121 1.00 58.31 125 ARG A C 1
ATOM 926 O O . ARG A 1 125 ? -26.489 -5.822 42.042 1.00 58.31 125 ARG A O 1
ATOM 933 N N . GLN A 1 126 ? -24.515 -6.466 41.232 1.00 56.28 126 GLN A N 1
ATOM 934 C CA . GLN A 1 126 ? -25.143 -7.218 40.135 1.00 56.28 126 GLN A CA 1
ATOM 935 C C . GLN A 1 126 ? -24.409 -8.520 39.825 1.00 56.28 126 GLN A C 1
ATOM 937 O O . GLN A 1 126 ? -23.216 -8.521 39.553 1.00 56.28 126 GLN A O 1
ATOM 942 N N . SER A 1 127 ? -25.150 -9.632 39.821 1.00 53.25 127 SER A N 1
ATOM 943 C CA . SER A 1 127 ? -24.708 -10.878 39.195 1.00 53.25 127 SER A CA 1
ATOM 944 C C . SER A 1 127 ? -24.913 -10.739 37.680 1.00 53.25 127 SER A C 1
ATOM 946 O O . SER A 1 127 ? -26.064 -10.662 37.235 1.00 53.25 127 SER A O 1
ATOM 948 N N . PRO A 1 128 ? -23.844 -10.649 36.870 1.00 60.34 128 PRO A N 1
ATOM 949 C CA . PRO A 1 128 ? -23.986 -10.531 35.430 1.00 60.34 128 PRO A CA 1
ATOM 950 C C . PRO A 1 128 ? -24.507 -11.854 34.862 1.00 60.34 128 PRO A C 1
ATOM 952 O O . PRO A 1 128 ? -23.818 -12.873 34.891 1.00 60.34 128 PRO A O 1
ATOM 955 N N . ARG A 1 129 ? -25.716 -11.853 34.294 1.00 65.50 129 ARG A N 1
ATOM 956 C CA . ARG A 1 129 ? -26.109 -12.919 33.366 1.00 65.50 129 ARG A CA 1
ATOM 957 C C . ARG A 1 129 ? -25.480 -12.602 32.016 1.00 65.50 129 ARG A C 1
ATOM 959 O O . ARG A 1 129 ? -25.818 -11.590 31.406 1.00 65.50 129 ARG A O 1
ATOM 966 N N . ARG A 1 130 ? -24.561 -13.462 31.564 1.00 70.19 130 ARG A N 1
ATOM 967 C CA . ARG A 1 130 ? -24.094 -13.448 30.173 1.00 70.19 130 ARG A CA 1
ATOM 968 C C . ARG A 1 130 ? -25.313 -13.554 29.262 1.00 70.19 130 ARG A C 1
ATOM 970 O O . ARG A 1 130 ? -26.098 -14.489 29.377 1.00 70.19 130 ARG A O 1
ATOM 977 N N . ASP A 1 131 ? -25.441 -12.582 28.377 1.00 82.75 131 ASP A N 1
ATOM 978 C CA . ASP A 1 131 ? -26.474 -12.518 27.347 1.00 82.75 131 ASP A CA 1
ATOM 979 C C . ASP A 1 131 ? -25.797 -12.416 25.973 1.00 82.75 131 ASP A C 1
ATOM 981 O O . ASP A 1 131 ? -24.626 -12.031 25.863 1.00 82.75 131 ASP A O 1
ATOM 985 N N . ARG A 1 132 ? -26.544 -12.714 24.910 1.00 87.06 132 ARG A N 1
ATOM 986 C CA . ARG A 1 132 ? -26.132 -12.582 23.512 1.00 87.06 132 ARG A CA 1
ATOM 987 C C . ARG A 1 132 ? -25.523 -11.211 23.226 1.00 87.06 132 ARG A C 1
ATOM 989 O O . ARG A 1 132 ? -24.541 -11.140 22.498 1.00 87.06 132 ARG A O 1
ATOM 996 N N . ARG A 1 133 ? -26.046 -10.140 23.840 1.00 86.56 133 ARG A N 1
ATOM 997 C CA . ARG A 1 133 ? -25.498 -8.778 23.706 1.00 86.56 133 ARG A CA 1
ATOM 998 C C . ARG A 1 133 ? -24.074 -8.657 24.248 1.00 86.56 133 ARG A C 1
ATOM 1000 O O . ARG A 1 133 ? -23.228 -8.115 23.556 1.00 86.56 133 ARG A O 1
ATOM 1007 N N . SER A 1 134 ? -23.788 -9.220 25.425 1.00 86.62 134 SER A N 1
ATOM 1008 C CA . SER A 1 134 ? -22.430 -9.186 25.996 1.00 86.62 134 SER A CA 1
ATOM 1009 C C . SER A 1 134 ? -21.421 -9.939 25.129 1.00 86.62 134 SER A C 1
ATOM 1011 O O . SER A 1 134 ? -20.322 -9.449 24.894 1.00 86.62 134 SER A O 1
ATOM 1013 N N . VAL A 1 135 ? -21.812 -11.105 24.602 1.00 88.75 135 VAL A N 1
ATOM 1014 C CA . VAL A 1 135 ? -20.949 -11.901 23.722 1.00 88.75 135 VAL A CA 1
ATOM 1015 C C . VAL A 1 135 ? -20.723 -11.161 22.408 1.00 88.75 135 VAL A C 1
ATOM 1017 O O . VAL A 1 135 ? -19.586 -11.049 21.968 1.00 88.75 135 VAL A O 1
ATOM 1020 N N . ALA A 1 136 ? -21.785 -10.607 21.817 1.00 89.38 136 ALA A N 1
ATOM 1021 C CA . ALA A 1 136 ? -21.697 -9.851 20.576 1.00 89.38 136 ALA A CA 1
ATOM 1022 C C . ALA A 1 136 ? -20.758 -8.646 20.707 1.00 89.38 136 ALA A C 1
ATOM 1024 O O . ALA A 1 136 ? -19.884 -8.491 19.865 1.00 89.38 136 ALA A O 1
ATOM 1025 N N . THR A 1 137 ? -20.872 -7.841 21.770 1.00 89.38 137 THR A N 1
ATOM 1026 C CA . THR A 1 137 ? -19.988 -6.682 21.967 1.00 89.38 137 THR A CA 1
ATOM 1027 C C . THR A 1 137 ? -18.523 -7.094 22.087 1.00 89.38 137 THR A C 1
ATOM 1029 O O . THR A 1 137 ? -17.669 -6.499 21.437 1.00 89.38 137 THR A O 1
ATOM 1032 N N . VAL A 1 138 ? -18.225 -8.139 22.867 1.00 91.31 138 VAL A N 1
ATOM 1033 C CA . VAL A 1 138 ? -16.848 -8.633 23.042 1.00 91.31 138 VAL A CA 1
ATOM 1034 C C . VAL A 1 138 ? -16.284 -9.170 21.728 1.00 91.31 138 VAL A C 1
ATOM 1036 O O . VAL A 1 138 ? -15.148 -8.860 21.386 1.00 91.31 138 VAL A O 1
ATOM 1039 N N . VAL A 1 139 ? -17.074 -9.939 20.972 1.00 92.56 139 VAL A N 1
ATOM 1040 C CA . VAL A 1 139 ? -16.661 -10.475 19.665 1.00 92.56 139 VAL A CA 1
ATOM 1041 C C . VAL A 1 139 ? -16.436 -9.347 18.660 1.00 92.56 139 VAL A C 1
ATOM 1043 O O . VAL A 1 139 ? -15.407 -9.336 17.994 1.00 92.56 139 VAL A O 1
ATOM 1046 N N . VAL A 1 140 ? -17.351 -8.379 18.573 1.00 94.12 140 VAL A N 1
ATOM 1047 C CA . VAL A 1 140 ? -17.217 -7.226 17.669 1.00 94.12 140 VAL A CA 1
ATOM 1048 C C . VAL A 1 140 ? -15.976 -6.410 18.020 1.00 94.12 140 VAL A C 1
ATOM 1050 O O . VAL A 1 140 ? -15.190 -6.102 17.130 1.00 94.12 140 VAL A O 1
ATOM 1053 N N . ALA A 1 141 ? -15.749 -6.117 19.303 1.00 91.69 141 ALA A N 1
ATOM 1054 C CA . ALA A 1 141 ? -14.545 -5.420 19.742 1.00 91.69 141 ALA A CA 1
ATOM 1055 C C . ALA A 1 141 ? -13.273 -6.206 19.394 1.00 91.69 141 ALA A C 1
ATOM 1057 O O . ALA A 1 141 ? -12.327 -5.624 18.875 1.00 91.69 141 ALA A O 1
ATOM 1058 N N . ALA A 1 142 ? -13.259 -7.523 19.624 1.00 92.38 142 ALA A N 1
ATOM 1059 C CA . ALA A 1 142 ? -12.115 -8.371 19.297 1.00 92.38 142 ALA A CA 1
ATOM 1060 C C . ALA A 1 142 ? -11.805 -8.378 17.796 1.00 92.38 142 ALA A C 1
ATOM 1062 O O . ALA A 1 142 ? -10.649 -8.210 17.420 1.00 92.38 142 ALA A O 1
ATOM 1063 N N . VAL A 1 143 ? -12.825 -8.520 16.944 1.00 91.69 143 VAL A N 1
ATOM 1064 C CA . VAL A 1 143 ? -12.656 -8.478 15.485 1.00 91.69 143 VAL A CA 1
ATOM 1065 C C . VAL A 1 143 ? -12.116 -7.118 15.055 1.00 91.69 143 VAL A C 1
ATOM 1067 O O . VAL A 1 143 ? -11.095 -7.065 14.378 1.00 91.69 143 VAL A O 1
ATOM 1070 N N . LEU A 1 144 ? -12.750 -6.023 15.484 1.00 92.19 144 LEU A N 1
ATOM 1071 C CA . LEU A 1 144 ? -12.345 -4.673 15.091 1.00 92.19 144 LEU A CA 1
ATOM 1072 C C . LEU A 1 144 ? -10.926 -4.327 15.559 1.00 92.19 144 LEU A C 1
ATOM 1074 O O . LEU A 1 144 ? -10.166 -3.737 14.802 1.00 92.19 144 LEU A O 1
ATOM 1078 N N . LEU A 1 145 ? -10.544 -4.722 16.775 1.00 89.00 145 LEU A N 1
ATOM 1079 C CA . LEU A 1 145 ? -9.203 -4.476 17.312 1.00 89.00 145 LEU A CA 1
ATOM 1080 C C . LEU A 1 145 ? -8.125 -5.382 16.696 1.00 89.00 145 LEU A C 1
ATOM 1082 O O . LEU A 1 145 ? -6.948 -5.031 16.736 1.00 89.00 145 LEU A O 1
ATOM 1086 N N . ALA A 1 146 ? -8.501 -6.524 16.115 1.00 87.50 146 ALA A N 1
ATOM 1087 C CA . ALA A 1 146 ? -7.572 -7.390 15.395 1.00 87.50 146 ALA A CA 1
ATOM 1088 C C . ALA A 1 146 ? -7.239 -6.860 13.991 1.00 87.50 146 ALA A C 1
ATOM 1090 O O . ALA A 1 146 ? -6.125 -7.082 13.519 1.00 87.50 146 ALA A O 1
ATOM 1091 N N . VAL A 1 147 ? -8.157 -6.136 13.331 1.00 86.06 147 VAL A N 1
ATOM 1092 C CA . VAL A 1 147 ? -7.932 -5.645 11.958 1.00 86.06 147 VAL A CA 1
ATOM 1093 C C . VAL A 1 147 ? -6.680 -4.768 11.836 1.00 86.06 147 VAL A C 1
ATOM 1095 O O . VAL A 1 147 ? -5.923 -5.000 10.906 1.00 86.06 147 VAL A O 1
ATOM 1098 N N . PRO A 1 148 ? -6.364 -3.817 12.736 1.00 80.44 148 PRO A N 1
ATOM 1099 C CA . PRO A 1 148 ? -5.118 -3.054 12.638 1.00 80.44 148 PRO A CA 1
ATOM 1100 C C . PRO A 1 148 ? -3.840 -3.903 12.727 1.00 80.44 148 PRO A C 1
ATOM 1102 O O . PRO A 1 148 ? -2.807 -3.469 12.230 1.00 80.44 148 PRO A O 1
ATOM 1105 N N . LEU A 1 149 ? -3.893 -5.093 13.342 1.00 80.69 149 LEU A N 1
ATOM 1106 C CA . LEU A 1 149 ? -2.736 -5.991 13.463 1.00 80.69 149 LEU A CA 1
ATOM 1107 C C . LEU A 1 149 ? -2.467 -6.773 12.172 1.00 80.69 149 LEU A C 1
ATOM 1109 O O . LEU A 1 149 ? -1.323 -7.104 11.887 1.00 80.69 149 LEU A O 1
ATOM 1113 N N . THR A 1 150 ? -3.510 -7.079 11.399 1.00 81.31 150 THR A N 1
ATOM 1114 C CA . THR A 1 150 ? -3.407 -7.833 1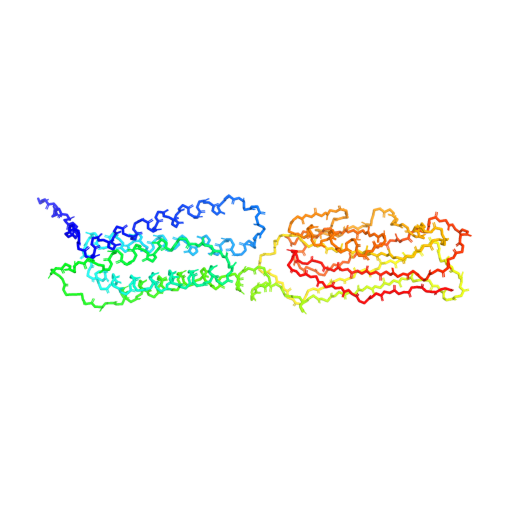0.136 1.00 81.31 150 THR A CA 1
ATOM 1115 C C . THR A 1 150 ? -3.657 -6.967 8.902 1.00 81.31 150 THR A C 1
ATOM 1117 O O . THR A 1 150 ? -3.478 -7.416 7.772 1.00 81.31 150 THR A O 1
ATOM 1120 N N . GLY A 1 151 ? -4.062 -5.715 9.097 1.00 80.31 151 GLY A N 1
ATOM 1121 C CA . GLY A 1 151 ? -4.648 -4.878 8.062 1.00 80.31 151 GLY A CA 1
ATOM 1122 C C . GLY A 1 151 ? -3.679 -4.525 6.944 1.00 80.31 151 GLY A C 1
ATOM 1123 O O . GLY A 1 151 ? -4.085 -4.541 5.790 1.00 80.31 151 GLY A O 1
ATOM 1124 N N . SER A 1 152 ? -2.401 -4.291 7.246 1.00 80.06 152 SER A N 1
ATOM 1125 C CA . SER A 1 152 ? -1.379 -4.039 6.220 1.00 80.06 152 SER A CA 1
ATOM 1126 C C . SER A 1 152 ? -1.195 -5.238 5.285 1.00 80.06 152 SER A C 1
ATOM 1128 O O . SER A 1 152 ? -1.120 -5.055 4.079 1.00 80.06 152 SER A O 1
ATOM 1130 N N . SER A 1 153 ? -1.222 -6.468 5.811 1.00 82.56 153 SER A N 1
ATOM 1131 C CA . SER A 1 153 ? -1.068 -7.686 4.998 1.00 82.56 153 SER A CA 1
ATOM 1132 C C . SER A 1 153 ? -2.254 -7.973 4.068 1.00 82.56 153 SER A C 1
ATOM 1134 O O . SER A 1 153 ? -2.114 -8.696 3.085 1.00 82.56 153 SER A O 1
ATOM 1136 N N . VAL A 1 154 ? -3.434 -7.420 4.368 1.00 84.50 154 VAL A N 1
ATOM 1137 C CA . VAL A 1 154 ? -4.661 -7.659 3.592 1.00 84.50 154 VAL A CA 1
ATOM 1138 C C . VAL A 1 154 ? -5.002 -6.469 2.698 1.00 84.50 154 VAL A C 1
ATOM 1140 O O . VAL A 1 154 ? -5.305 -6.664 1.526 1.00 84.50 154 VAL A O 1
ATOM 1143 N N . PHE A 1 155 ? -4.962 -5.257 3.252 1.00 84.06 155 PHE A N 1
ATOM 1144 C CA . PHE A 1 155 ? -5.442 -4.014 2.640 1.00 84.06 155 PHE A CA 1
ATOM 1145 C C . PHE A 1 155 ? -4.315 -3.064 2.219 1.00 84.06 155 PHE A C 1
ATOM 1147 O O . PHE A 1 155 ? -4.577 -2.095 1.506 1.00 84.06 155 PHE A O 1
ATOM 1154 N N . GLY A 1 156 ? -3.094 -3.286 2.712 1.00 81.69 156 GLY A N 1
ATOM 1155 C CA . GLY A 1 156 ? -1.924 -2.509 2.322 1.00 81.69 156 GLY A CA 1
ATOM 1156 C C . GLY A 1 156 ? -1.453 -2.862 0.918 1.00 81.69 156 GLY A C 1
ATOM 1157 O O . GLY A 1 156 ? -1.935 -3.816 0.304 1.00 81.69 156 GLY A O 1
ATOM 1158 N N . TRP A 1 157 ? -0.509 -2.075 0.417 1.00 81.81 157 TRP A N 1
ATOM 1159 C CA . TRP A 1 157 ? 0.078 -2.327 -0.890 1.00 81.81 157 TRP A CA 1
ATOM 1160 C C . TRP A 1 157 ? 0.838 -3.652 -0.936 1.00 81.81 157 TRP A C 1
ATOM 1162 O O . TRP A 1 157 ? 1.539 -3.999 0.017 1.00 81.81 157 TRP A O 1
ATOM 1172 N N . GLY A 1 158 ? 0.665 -4.408 -2.020 1.00 77.12 158 GLY A N 1
ATOM 1173 C CA . GLY A 1 158 ? 1.172 -5.783 -2.122 1.00 77.12 158 GLY A CA 1
ATOM 1174 C C . GLY A 1 158 ? 0.479 -6.789 -1.188 1.00 77.12 158 GLY A C 1
ATOM 1175 O O . GLY A 1 158 ? 0.927 -7.932 -1.062 1.00 77.12 158 GLY A O 1
ATOM 1176 N N . GLY A 1 159 ? -0.595 -6.377 -0.506 1.00 84.44 159 GLY A N 1
ATOM 1177 C CA . GLY A 1 159 ? -1.404 -7.231 0.355 1.00 84.44 159 GLY A CA 1
ATOM 1178 C C . GLY A 1 159 ? -2.285 -8.211 -0.424 1.00 84.44 159 GLY A C 1
ATOM 1179 O O . GLY A 1 159 ? -2.279 -8.270 -1.650 1.00 84.44 159 GLY A O 1
ATOM 1180 N N . LEU A 1 160 ? -3.087 -8.997 0.297 1.00 85.44 160 LEU A N 1
ATOM 1181 C CA . LEU A 1 160 ? -3.965 -10.010 -0.308 1.00 85.44 160 LEU A CA 1
ATOM 1182 C C . LEU A 1 160 ? -4.976 -9.428 -1.317 1.00 85.44 160 LEU A C 1
ATOM 1184 O O . LEU A 1 160 ? -5.370 -10.123 -2.254 1.00 85.44 160 LEU A O 1
ATOM 1188 N N . LEU A 1 161 ? -5.433 -8.194 -1.090 1.00 85.44 161 LEU A N 1
ATOM 1189 C CA . LEU A 1 161 ? -6.421 -7.510 -1.931 1.00 85.44 161 LEU A CA 1
ATOM 1190 C C . LEU A 1 161 ? -5.799 -6.534 -2.934 1.00 85.44 161 LEU A C 1
ATOM 1192 O O . LEU A 1 161 ? -6.542 -5.804 -3.587 1.00 85.44 161 LEU A O 1
ATOM 1196 N N . ASP A 1 162 ? -4.474 -6.514 -3.041 1.00 86.75 162 ASP A N 1
ATOM 1197 C CA . ASP A 1 162 ? -3.747 -5.687 -3.995 1.00 86.75 162 ASP A CA 1
ATOM 1198 C C . ASP A 1 162 ? -2.959 -6.557 -4.985 1.00 86.75 162 ASP A C 1
ATOM 1200 O O . ASP A 1 162 ? -2.940 -7.789 -4.876 1.00 86.75 162 ASP A O 1
ATOM 1204 N N . VAL A 1 163 ? -2.342 -5.924 -5.981 1.00 88.00 163 VAL A N 1
ATOM 1205 C CA . VAL A 1 163 ? -1.495 -6.624 -6.952 1.00 88.00 163 VAL A CA 1
ATOM 1206 C C . VAL A 1 163 ? -0.167 -7.060 -6.328 1.00 88.00 163 VAL A C 1
ATOM 1208 O O . VAL A 1 163 ? 0.393 -6.389 -5.462 1.00 88.00 163 VAL A O 1
ATOM 1211 N N . GLN A 1 164 ? 0.351 -8.201 -6.772 1.00 88.69 164 GLN A N 1
ATOM 1212 C CA . GLN A 1 164 ? 1.645 -8.742 -6.361 1.00 88.69 164 GLN A CA 1
ATOM 1213 C C . GLN A 1 164 ? 2.623 -8.737 -7.534 1.00 88.69 164 GLN A C 1
ATOM 1215 O O . GLN A 1 164 ? 2.221 -8.659 -8.693 1.00 88.69 164 GLN A O 1
ATOM 1220 N N . GLN A 1 165 ? 3.914 -8.866 -7.232 1.00 90.62 165 GLN A N 1
ATOM 1221 C CA . GLN A 1 165 ? 4.968 -8.879 -8.248 1.00 90.62 165 GLN A CA 1
ATOM 1222 C C . GLN A 1 165 ? 4.728 -9.944 -9.333 1.00 90.62 165 GLN A C 1
ATOM 1224 O O . GLN A 1 165 ? 4.835 -9.646 -10.516 1.00 90.62 165 GLN A O 1
ATOM 1229 N N . ASP A 1 166 ? 4.307 -11.153 -8.952 1.00 91.19 166 ASP A N 1
ATOM 1230 C CA . ASP A 1 166 ? 4.039 -12.249 -9.898 1.00 91.19 166 ASP A CA 1
ATOM 1231 C C . ASP A 1 166 ? 2.811 -12.008 -10.803 1.00 91.19 166 ASP A C 1
ATOM 1233 O O . ASP A 1 166 ? 2.611 -12.712 -11.802 1.00 91.19 166 ASP A O 1
ATOM 1237 N N . ASP A 1 167 ? 1.969 -11.021 -10.478 1.00 92.75 167 ASP A N 1
ATOM 1238 C CA . ASP A 1 167 ? 0.833 -10.644 -11.320 1.00 92.75 167 ASP A CA 1
ATOM 1239 C C . ASP A 1 167 ? 1.263 -9.810 -12.525 1.00 92.75 167 ASP A C 1
ATOM 1241 O O . ASP A 1 167 ? 0.532 -9.775 -13.520 1.00 92.75 167 ASP A O 1
ATOM 1245 N N . LEU A 1 168 ? 2.428 -9.164 -12.457 1.00 95.19 168 LEU A N 1
ATOM 1246 C CA . LEU A 1 168 ? 2.952 -8.335 -13.527 1.00 95.19 168 LEU A CA 1
ATOM 1247 C C . LEU A 1 168 ? 3.647 -9.196 -14.585 1.00 95.19 168 LEU A C 1
ATOM 1249 O O . LEU A 1 168 ? 4.551 -9.992 -14.322 1.00 95.19 168 LEU A O 1
ATOM 1253 N N . ARG A 1 169 ? 3.227 -9.006 -15.833 1.00 96.50 169 ARG A N 1
ATOM 1254 C CA . ARG A 1 169 ? 3.933 -9.511 -17.007 1.00 96.50 169 ARG A CA 1
ATOM 1255 C C . ARG A 1 169 ? 4.418 -8.326 -17.803 1.00 96.50 169 ARG A C 1
ATOM 1257 O O . ARG A 1 169 ? 3.597 -7.573 -18.314 1.00 96.50 169 ARG A O 1
ATOM 1264 N N . ALA A 1 170 ? 5.731 -8.194 -17.908 1.00 96.19 170 ALA A N 1
ATOM 1265 C CA . ALA A 1 170 ? 6.370 -7.161 -18.697 1.00 96.19 170 ALA A CA 1
ATOM 1266 C C . ALA A 1 170 ? 7.276 -7.782 -19.759 1.00 96.19 170 ALA A C 1
ATOM 1268 O O . ALA A 1 170 ? 7.937 -8.794 -19.512 1.00 96.19 170 ALA A O 1
ATOM 1269 N N . THR A 1 171 ? 7.304 -7.169 -20.935 1.00 96.88 171 THR A N 1
ATOM 1270 C CA . THR A 1 171 ? 8.130 -7.590 -22.065 1.00 96.88 171 THR A CA 1
ATOM 1271 C C . THR A 1 171 ? 8.820 -6.383 -22.671 1.00 96.88 171 THR A C 1
ATOM 1273 O O . THR A 1 171 ? 8.186 -5.361 -22.927 1.00 96.88 171 THR A O 1
ATOM 1276 N N . LEU A 1 172 ? 10.122 -6.529 -22.905 1.00 97.44 172 LEU A N 1
ATOM 1277 C CA . LEU A 1 172 ? 10.945 -5.564 -23.615 1.00 97.44 172 LEU A CA 1
ATOM 1278 C C . LEU A 1 172 ? 11.283 -6.138 -24.990 1.00 97.44 172 LEU A C 1
ATOM 1280 O O . LEU A 1 172 ? 11.879 -7.209 -25.094 1.00 97.44 172 LEU A O 1
ATOM 1284 N N . GLU A 1 173 ? 10.920 -5.402 -26.027 1.00 96.62 173 GLU A N 1
ATOM 1285 C CA . GLU A 1 173 ? 11.282 -5.663 -27.410 1.00 96.62 173 GLU A CA 1
ATOM 1286 C C . GLU A 1 173 ? 12.103 -4.483 -27.932 1.00 96.62 173 GLU A C 1
ATOM 1288 O O . GLU A 1 173 ? 11.772 -3.317 -27.706 1.00 96.62 173 GLU A O 1
ATOM 1293 N N . VAL A 1 174 ? 13.199 -4.789 -28.620 1.00 95.62 174 VAL A N 1
ATOM 1294 C CA . VAL A 1 174 ? 14.090 -3.786 -29.203 1.00 95.62 174 VAL A CA 1
ATOM 1295 C C . VAL A 1 174 ? 14.324 -4.142 -30.659 1.00 95.62 174 VAL A C 1
ATOM 1297 O O . VAL A 1 174 ? 14.783 -5.244 -30.969 1.00 95.62 174 VAL A O 1
ATOM 1300 N N . ASP A 1 175 ? 14.037 -3.199 -31.549 1.00 94.19 175 ASP A N 1
ATOM 1301 C CA . ASP A 1 175 ? 14.391 -3.310 -32.957 1.00 94.19 175 ASP A CA 1
ATOM 1302 C C . ASP A 1 175 ? 15.827 -2.828 -33.161 1.00 94.19 175 ASP A C 1
ATOM 1304 O O . ASP A 1 175 ? 16.093 -1.644 -33.377 1.00 94.19 175 ASP A O 1
ATOM 1308 N N . CYS A 1 176 ? 16.767 -3.768 -33.077 1.00 89.50 176 CYS A N 1
ATOM 1309 C CA . CYS A 1 176 ? 18.163 -3.495 -33.379 1.00 89.50 176 CYS A CA 1
ATOM 1310 C C . CYS A 1 176 ? 18.389 -3.235 -34.882 1.00 89.50 176 CYS A C 1
ATOM 1312 O O . CYS A 1 176 ? 19.484 -2.856 -35.254 1.00 89.50 176 CYS A O 1
ATOM 1314 N N . GLY A 1 177 ? 17.426 -3.427 -35.785 1.00 86.19 177 GLY A N 1
ATOM 1315 C CA . GLY A 1 177 ? 17.677 -3.376 -37.226 1.00 86.19 177 GLY A CA 1
ATOM 1316 C C . GLY A 1 177 ? 18.358 -4.640 -37.775 1.00 86.19 177 GLY A C 1
ATOM 1317 O O . GLY A 1 177 ? 18.561 -5.636 -37.079 1.00 86.19 177 GLY A O 1
ATOM 1318 N N . ALA A 1 178 ? 18.666 -4.634 -39.075 1.00 81.19 178 ALA A N 1
ATOM 1319 C CA . ALA A 1 178 ? 19.109 -5.833 -39.786 1.00 81.19 178 ALA A CA 1
ATOM 1320 C C . ALA A 1 178 ? 20.589 -6.194 -39.505 1.00 81.19 178 ALA A C 1
ATOM 1322 O O . ALA A 1 178 ? 21.453 -5.313 -39.560 1.00 81.19 178 ALA A O 1
ATOM 1323 N N . PRO A 1 179 ? 20.918 -7.486 -39.300 1.00 76.50 179 PRO A N 1
ATOM 1324 C CA . PRO A 1 179 ? 22.297 -7.928 -39.088 1.00 76.50 179 PRO A CA 1
ATOM 1325 C C . PRO A 1 179 ? 23.217 -7.555 -40.259 1.00 76.50 179 PRO A C 1
ATOM 1327 O O . PRO A 1 179 ? 22.859 -7.764 -41.420 1.00 76.50 179 PRO A O 1
ATOM 1330 N N . GLY A 1 180 ? 24.418 -7.044 -39.968 1.00 71.12 180 GLY A N 1
ATOM 1331 C CA . GLY A 1 180 ? 25.442 -6.739 -40.975 1.00 71.12 180 GLY A CA 1
ATOM 1332 C C . GLY A 1 180 ? 25.200 -5.476 -41.813 1.00 71.12 180 GLY A C 1
ATOM 1333 O O . GLY A 1 180 ? 25.965 -5.216 -42.740 1.00 71.12 180 GLY A O 1
ATOM 1334 N N . VAL A 1 181 ? 24.165 -4.683 -41.504 1.00 73.12 181 VAL A N 1
ATOM 1335 C CA . VAL A 1 181 ? 23.881 -3.385 -42.158 1.00 73.12 181 VAL A CA 1
ATOM 1336 C C . VAL A 1 181 ? 24.583 -2.213 -41.440 1.00 73.12 181 VAL A C 1
ATOM 1338 O O . VAL A 1 181 ? 24.549 -1.076 -41.909 1.00 73.12 181 VAL A O 1
ATOM 1341 N N . GLY A 1 182 ? 25.309 -2.504 -40.354 1.00 78.00 182 GLY A N 1
ATOM 1342 C CA . GLY A 1 182 ? 25.968 -1.516 -39.501 1.00 78.00 182 GLY A CA 1
ATOM 1343 C C . GLY A 1 182 ? 25.007 -0.867 -38.502 1.00 78.00 182 GLY A C 1
ATOM 1344 O O . GLY A 1 182 ? 23.808 -1.138 -38.502 1.00 78.00 182 GLY A O 1
ATOM 1345 N N . THR A 1 183 ? 25.546 -0.014 -37.631 1.00 84.38 183 THR A N 1
ATOM 1346 C CA . THR A 1 183 ? 24.789 0.646 -36.558 1.00 84.38 183 THR A CA 1
ATOM 1347 C C . THR A 1 183 ? 23.669 1.538 -37.129 1.00 84.38 183 THR A C 1
ATOM 1349 O O . THR A 1 183 ? 23.973 2.484 -37.870 1.00 84.38 183 THR A O 1
ATOM 1352 N N . PRO A 1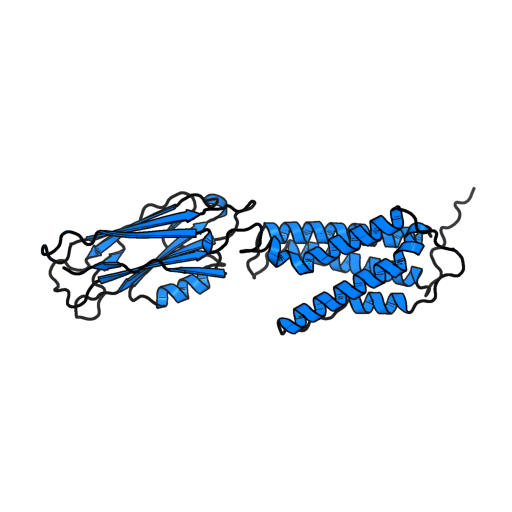 184 ? 22.387 1.289 -36.795 1.00 88.31 184 PRO A N 1
ATOM 1353 C CA . PRO A 1 184 ? 21.259 2.020 -37.363 1.00 88.31 184 PRO A CA 1
ATOM 1354 C C . PRO A 1 184 ? 21.216 3.489 -36.895 1.00 88.31 184 PRO A C 1
ATOM 1356 O O . PRO A 1 184 ? 21.832 3.856 -35.895 1.00 88.31 184 PRO A O 1
ATOM 1359 N N . PRO A 1 185 ? 20.518 4.381 -37.623 1.00 88.62 185 PRO A N 1
ATOM 1360 C CA . PRO A 1 185 ? 20.351 5.777 -37.209 1.00 88.62 185 PRO A CA 1
ATOM 1361 C C . PRO A 1 185 ? 19.399 5.933 -36.014 1.00 88.62 185 PRO A C 1
ATOM 1363 O O . PRO A 1 185 ? 19.503 6.914 -35.276 1.00 88.62 185 PRO A O 1
ATOM 1366 N N . SER A 1 186 ? 18.497 4.974 -35.814 1.00 90.81 186 SER A N 1
ATOM 1367 C CA . SER A 1 186 ? 17.611 4.915 -34.660 1.00 90.81 186 SER A CA 1
ATOM 1368 C C . SER A 1 186 ? 17.243 3.479 -34.298 1.00 90.81 186 SER A C 1
ATOM 1370 O O . SER A 1 186 ? 17.398 2.562 -35.105 1.00 90.81 186 SER A O 1
ATOM 1372 N N . ILE A 1 187 ? 16.802 3.295 -33.056 1.00 92.31 187 ILE A N 1
ATOM 1373 C CA . ILE A 1 187 ? 16.401 2.012 -32.479 1.00 92.31 187 ILE A CA 1
ATOM 1374 C C . ILE A 1 187 ? 15.014 2.173 -31.877 1.00 92.31 187 ILE A C 1
ATOM 1376 O O . ILE A 1 187 ? 14.786 3.046 -31.036 1.00 92.31 187 ILE A O 1
ATOM 1380 N N . GLY A 1 188 ? 14.093 1.311 -32.300 1.00 93.44 188 GLY A N 1
ATOM 1381 C CA . GLY A 1 188 ? 12.762 1.232 -31.714 1.00 93.44 188 GLY A CA 1
ATOM 1382 C C . GLY A 1 188 ? 12.803 0.446 -30.409 1.00 93.44 188 GLY A C 1
ATOM 1383 O O . GLY A 1 188 ? 13.274 -0.689 -30.387 1.00 93.44 188 GLY A O 1
ATOM 1384 N N . VAL A 1 189 ? 12.287 1.032 -29.332 1.00 94.88 189 VAL A N 1
ATOM 1385 C CA . VAL A 1 189 ? 12.135 0.373 -28.033 1.00 94.88 189 VAL A CA 1
ATOM 1386 C C . VAL A 1 189 ? 10.654 0.260 -27.701 1.00 94.88 189 VAL A C 1
ATOM 1388 O O . VAL A 1 189 ? 9.920 1.250 -27.651 1.00 94.88 189 VAL A O 1
ATOM 1391 N N . ALA A 1 190 ? 10.221 -0.970 -27.464 1.00 95.12 190 ALA A N 1
ATOM 1392 C CA . ALA A 1 190 ? 8.860 -1.332 -27.132 1.00 95.12 190 ALA A CA 1
ATOM 1393 C C . ALA A 1 190 ? 8.842 -2.025 -25.769 1.00 95.12 190 ALA A C 1
ATOM 1395 O O . ALA A 1 190 ? 9.346 -3.130 -25.611 1.00 95.12 190 ALA A O 1
ATOM 1396 N N . TYR A 1 191 ? 8.251 -1.367 -24.775 1.00 96.12 191 TYR A N 1
ATOM 1397 C CA . TYR A 1 191 ? 8.039 -1.948 -23.457 1.00 96.12 191 TYR A CA 1
ATOM 1398 C C . TYR A 1 191 ? 6.548 -2.105 -23.198 1.00 96.12 191 TYR A C 1
ATOM 1400 O O . TYR A 1 191 ? 5.828 -1.112 -23.133 1.00 96.12 191 TYR A O 1
ATOM 1408 N N . ASP A 1 192 ? 6.081 -3.339 -23.069 1.00 95.62 192 ASP A N 1
ATOM 1409 C CA . ASP A 1 192 ? 4.683 -3.662 -22.794 1.00 95.62 192 ASP A CA 1
ATOM 1410 C C . ASP A 1 192 ? 4.552 -4.262 -21.402 1.00 95.62 192 ASP A C 1
ATOM 1412 O O . ASP A 1 192 ? 5.400 -5.042 -20.968 1.00 95.62 192 ASP A O 1
ATOM 1416 N N . TRP A 1 193 ? 3.464 -3.936 -20.712 1.00 96.25 193 TRP A N 1
ATOM 1417 C CA . TRP A 1 193 ? 3.113 -4.585 -19.459 1.00 96.25 193 TRP A CA 1
ATOM 1418 C C . TRP A 1 193 ? 1.623 -4.879 -19.367 1.00 96.25 193 TRP A C 1
ATOM 1420 O O . TRP A 1 193 ? 0.774 -4.177 -19.920 1.00 96.25 193 TRP A O 1
ATOM 1430 N N . ALA A 1 194 ? 1.299 -5.924 -18.619 1.00 96.12 194 ALA A N 1
ATOM 1431 C CA . ALA A 1 194 ? -0.063 -6.280 -18.279 1.00 96.12 194 ALA A CA 1
ATOM 1432 C C . ALA A 1 194 ? -0.118 -6.908 -16.889 1.00 96.12 194 ALA A C 1
ATOM 1434 O O . ALA A 1 194 ? 0.768 -7.665 -16.489 1.00 96.12 194 ALA A O 1
ATOM 1435 N N . TRP A 1 195 ? -1.209 -6.629 -16.185 1.00 94.38 195 TRP A N 1
ATOM 1436 C CA . TRP A 1 195 ? -1.492 -7.192 -14.875 1.00 94.38 195 TRP A CA 1
ATOM 1437 C C . TRP A 1 195 ? -2.473 -8.358 -14.989 1.00 94.38 195 TRP A C 1
ATOM 1439 O O . TRP A 1 195 ? -3.465 -8.291 -15.714 1.00 94.38 195 TRP A O 1
ATOM 1449 N N . GLN A 1 196 ? -2.209 -9.441 -14.260 1.00 92.69 196 GLN A N 1
ATOM 1450 C CA . GLN A 1 196 ? -3.106 -10.602 -14.190 1.00 92.69 196 GLN A CA 1
ATOM 1451 C C . GLN A 1 196 ? -4.288 -10.375 -13.241 1.00 92.69 196 GLN A C 1
ATOM 1453 O O . GLN A 1 196 ? -5.339 -11.003 -13.388 1.00 92.69 196 GLN A O 1
ATOM 1458 N N . ARG A 1 197 ? -4.117 -9.485 -12.262 1.00 88.88 197 ARG A N 1
ATOM 1459 C CA . ARG A 1 197 ? -5.123 -9.083 -11.278 1.00 88.88 197 ARG A CA 1
ATOM 1460 C C . ARG A 1 197 ? -5.156 -7.562 -11.188 1.00 88.88 197 ARG A C 1
ATOM 1462 O O . ARG A 1 197 ? -4.172 -6.905 -11.498 1.00 88.88 197 ARG A O 1
ATOM 1469 N N . GLY A 1 198 ? -6.291 -7.017 -10.769 1.00 85.50 198 GLY A N 1
ATOM 1470 C CA . GLY A 1 198 ? -6.430 -5.594 -10.462 1.00 85.50 198 GLY A CA 1
ATOM 1471 C C . GLY A 1 198 ? -6.603 -5.360 -8.964 1.00 85.50 198 GLY A C 1
ATOM 1472 O O . GLY A 1 198 ? -6.841 -6.297 -8.202 1.00 85.50 198 GLY A O 1
ATOM 1473 N N . SER A 1 199 ? -6.550 -4.091 -8.572 1.00 85.12 199 SER A N 1
ATOM 1474 C CA . SER A 1 199 ? -6.869 -3.626 -7.219 1.00 85.12 199 SER A CA 1
ATOM 1475 C C . SER A 1 199 ? -8.270 -2.999 -7.195 1.00 85.12 199 SER A C 1
ATOM 1477 O O . SER A 1 199 ? -8.640 -2.318 -8.154 1.00 85.12 199 SER A O 1
ATOM 1479 N N . PRO A 1 200 ? -9.074 -3.175 -6.128 1.00 83.50 200 PRO A N 1
ATOM 1480 C CA . PRO A 1 200 ? -10.400 -2.560 -6.034 1.00 83.50 200 PRO A CA 1
ATOM 1481 C C . PRO A 1 200 ? -10.349 -1.027 -5.950 1.00 83.50 200 PRO A C 1
ATOM 1483 O O . PRO A 1 200 ? -11.320 -0.366 -6.312 1.00 83.50 200 PRO A O 1
ATOM 1486 N N . PHE A 1 201 ? -9.236 -0.466 -5.471 1.00 82.94 201 PHE A N 1
ATOM 1487 C CA . PHE A 1 201 ? -9.020 0.976 -5.358 1.00 82.94 201 PHE A CA 1
ATOM 1488 C C . PHE A 1 201 ? -7.586 1.310 -5.787 1.00 82.94 201 PHE A C 1
ATOM 1490 O O . PHE A 1 201 ? -6.726 1.495 -4.923 1.00 82.94 201 PHE A O 1
ATOM 1497 N N . PRO A 1 202 ? -7.310 1.347 -7.103 1.00 84.44 202 PRO A N 1
ATOM 1498 C CA . PRO A 1 202 ? -5.986 1.682 -7.606 1.00 84.44 202 PRO A CA 1
ATOM 1499 C C . PRO A 1 202 ? -5.614 3.106 -7.178 1.00 84.44 202 PRO A C 1
ATOM 1501 O O . PRO A 1 202 ? -6.377 4.050 -7.384 1.00 84.44 202 PRO A O 1
ATOM 1504 N N . SER A 1 203 ? -4.455 3.260 -6.541 1.00 84.69 203 SER A N 1
ATOM 1505 C CA . SER A 1 203 ? -3.990 4.550 -6.027 1.00 84.69 203 SER A CA 1
ATOM 1506 C C . SER A 1 203 ? -2.472 4.588 -5.955 1.00 84.69 203 SER A C 1
ATOM 1508 O O . SER A 1 203 ? -1.868 3.582 -5.582 1.00 84.69 203 SER A O 1
ATOM 1510 N N . GLY A 1 204 ? -1.889 5.761 -6.194 1.00 85.12 204 GLY A N 1
ATOM 1511 C CA . GLY A 1 204 ? -0.445 5.965 -6.184 1.00 85.12 204 GLY A CA 1
ATOM 1512 C C . GLY A 1 204 ? 0.149 5.909 -7.588 1.00 85.12 204 GLY A C 1
ATOM 1513 O O . GLY A 1 204 ? -0.573 5.853 -8.585 1.00 85.12 204 GLY A O 1
ATOM 1514 N N . SER A 1 205 ? 1.478 5.954 -7.645 1.00 89.00 205 SER A N 1
ATOM 1515 C CA . SER A 1 205 ? 2.216 6.050 -8.897 1.00 89.00 205 SER A CA 1
ATOM 1516 C C . SER A 1 205 ? 3.244 4.936 -9.054 1.00 89.00 205 SER A C 1
ATOM 1518 O O . SER A 1 205 ? 4.098 4.718 -8.188 1.00 89.00 205 SER A O 1
ATOM 1520 N N . ASP A 1 206 ? 3.178 4.271 -10.198 1.00 93.25 206 ASP A N 1
ATOM 1521 C CA . ASP A 1 206 ? 4.209 3.352 -10.664 1.00 93.25 206 ASP A CA 1
ATOM 1522 C C . ASP A 1 206 ? 5.191 4.101 -11.562 1.00 93.25 206 ASP A C 1
ATOM 1524 O O . ASP A 1 206 ? 4.914 5.209 -12.032 1.00 93.25 206 ASP A O 1
ATOM 1528 N N . VAL A 1 207 ? 6.368 3.524 -11.775 1.00 95.38 207 VAL A N 1
ATOM 1529 C CA . VAL A 1 207 ? 7.376 4.089 -12.675 1.00 95.38 207 VAL A CA 1
ATOM 1530 C C . VAL A 1 207 ? 7.936 2.983 -13.552 1.00 95.38 207 VAL A C 1
ATOM 1532 O O . VAL A 1 207 ? 8.296 1.919 -13.060 1.00 95.38 207 VAL A O 1
ATOM 1535 N N . VAL A 1 208 ? 8.049 3.248 -14.847 1.00 95.56 208 VAL A N 1
ATOM 1536 C CA . VAL A 1 208 ? 8.881 2.444 -15.744 1.00 95.56 208 VAL A CA 1
ATOM 1537 C C . VAL A 1 208 ? 10.159 3.213 -16.009 1.00 95.56 208 VAL A C 1
ATOM 1539 O O . VAL A 1 208 ? 10.092 4.379 -16.387 1.00 95.56 208 VAL A O 1
ATOM 1542 N N . VAL A 1 209 ? 11.303 2.563 -15.828 1.00 96.12 209 VAL A N 1
ATOM 1543 C CA . VAL A 1 209 ? 12.617 3.091 -16.205 1.00 96.12 209 VAL A CA 1
ATOM 1544 C C . VAL A 1 209 ? 13.140 2.256 -17.364 1.00 96.12 209 VAL A C 1
ATOM 1546 O O . VAL A 1 209 ? 13.174 1.032 -17.268 1.00 96.12 209 VAL A O 1
ATOM 1549 N N . ILE A 1 210 ? 13.544 2.906 -18.451 1.00 96.06 210 ILE A N 1
ATOM 1550 C CA . ILE A 1 210 ? 14.277 2.279 -19.552 1.00 96.06 210 ILE A CA 1
ATOM 1551 C C . ILE A 1 210 ? 15.694 2.835 -19.516 1.00 96.06 210 ILE A C 1
ATOM 1553 O O . ILE A 1 210 ? 15.895 4.045 -19.621 1.00 96.06 210 ILE A O 1
ATOM 1557 N N . GLY A 1 211 ? 16.659 1.942 -19.339 1.00 95.44 211 GLY A N 1
ATOM 1558 C CA . GLY A 1 211 ? 18.080 2.248 -19.302 1.00 95.44 211 GLY A CA 1
ATOM 1559 C C . GLY A 1 211 ? 18.785 1.729 -20.544 1.00 95.44 211 GLY A C 1
ATOM 1560 O O . GLY A 1 211 ? 18.371 0.734 -21.140 1.00 95.44 211 GLY A O 1
ATOM 1561 N N . TRP A 1 212 ? 19.855 2.398 -20.953 1.00 94.38 212 TRP A N 1
ATOM 1562 C CA . TRP A 1 212 ? 20.751 1.879 -21.973 1.00 94.38 212 TRP A CA 1
ATOM 1563 C C . TRP A 1 212 ? 22.205 2.238 -21.688 1.00 94.38 212 TRP A C 1
ATOM 1565 O O . TRP A 1 212 ? 22.518 3.269 -21.089 1.00 94.38 212 TRP A O 1
ATOM 1575 N N . ALA A 1 213 ? 23.086 1.341 -22.114 1.00 91.75 213 ALA A N 1
ATOM 1576 C CA . ALA A 1 213 ? 24.531 1.463 -22.003 1.00 91.75 213 ALA A CA 1
ATOM 1577 C C . ALA A 1 213 ? 25.173 1.120 -23.346 1.00 91.75 213 ALA A C 1
ATOM 1579 O O . ALA A 1 213 ? 24.762 0.163 -24.013 1.00 91.75 213 ALA A O 1
ATOM 1580 N N . GLY A 1 214 ? 26.153 1.920 -23.746 1.00 86.31 214 GLY A N 1
ATOM 1581 C CA . GLY A 1 214 ? 26.814 1.812 -25.038 1.00 86.31 214 GLY A CA 1
ATOM 1582 C C . GLY A 1 214 ? 27.334 3.168 -25.495 1.00 86.31 214 GLY A C 1
ATOM 1583 O O . GLY A 1 214 ? 26.566 4.130 -25.638 1.00 86.31 214 GLY A O 1
ATOM 1584 N N . ASP A 1 215 ? 28.637 3.225 -25.753 1.00 82.88 215 ASP A N 1
ATOM 1585 C CA . ASP A 1 215 ? 29.332 4.459 -26.081 1.00 82.88 215 ASP A CA 1
ATOM 1586 C C . ASP A 1 215 ? 29.832 4.530 -27.535 1.00 82.88 215 ASP A C 1
ATOM 1588 O O . ASP A 1 215 ? 29.813 3.567 -28.305 1.00 82.88 215 ASP A O 1
ATOM 1592 N N . ASP A 1 216 ? 30.247 5.730 -27.931 1.00 79.62 216 ASP A N 1
ATOM 1593 C CA . ASP A 1 216 ? 30.859 6.031 -29.227 1.00 79.62 216 ASP A CA 1
ATOM 1594 C C . ASP A 1 216 ? 32.375 5.728 -29.288 1.00 79.62 216 ASP A C 1
ATOM 1596 O O . ASP A 1 216 ? 33.077 6.230 -30.172 1.00 79.62 216 ASP A O 1
ATOM 1600 N N . GLY A 1 217 ? 32.913 4.974 -28.323 1.00 77.44 217 GLY A N 1
ATOM 1601 C CA . GLY A 1 217 ? 34.344 4.742 -28.116 1.00 77.44 217 GLY A CA 1
ATOM 1602 C C . GLY A 1 217 ? 35.109 5.902 -27.487 1.00 77.44 217 GLY A C 1
ATOM 1603 O O . GLY A 1 217 ? 36.319 5.800 -27.272 1.00 77.44 217 GLY A O 1
ATOM 1604 N N . LEU A 1 218 ? 34.435 7.020 -27.207 1.00 79.94 218 LEU A N 1
ATOM 1605 C CA . LEU A 1 218 ? 34.987 8.193 -26.528 1.00 79.94 218 LEU A CA 1
ATOM 1606 C C . LEU A 1 218 ? 34.313 8.427 -25.166 1.00 79.94 218 LEU A C 1
ATOM 1608 O O . LEU A 1 218 ? 34.448 9.522 -24.609 1.00 79.94 218 LEU A O 1
ATOM 1612 N N . GLY A 1 219 ? 33.585 7.431 -24.647 1.00 80.19 219 GLY A N 1
ATOM 1613 C CA . GLY A 1 219 ? 32.834 7.512 -23.394 1.00 80.19 219 GLY A CA 1
ATOM 1614 C C . GLY A 1 219 ? 31.593 8.405 -23.465 1.00 80.19 219 GLY A C 1
ATOM 1615 O O . GLY A 1 219 ? 31.168 8.933 -22.438 1.00 80.19 219 GLY A O 1
ATOM 1616 N N . ARG A 1 220 ? 31.044 8.663 -24.663 1.00 85.50 220 ARG A N 1
ATOM 1617 C CA . ARG A 1 220 ? 29.797 9.427 -24.842 1.00 85.50 220 ARG A CA 1
ATOM 1618 C C . ARG A 1 220 ? 28.675 8.487 -25.257 1.00 85.50 220 ARG A C 1
ATOM 1620 O O . ARG A 1 220 ? 28.934 7.586 -26.048 1.00 85.50 220 ARG A O 1
ATOM 1627 N N . PRO A 1 221 ? 27.430 8.735 -24.826 1.00 86.56 221 PRO A N 1
ATOM 1628 C CA . PRO A 1 221 ? 26.324 7.860 -25.173 1.00 86.56 221 PRO A CA 1
ATOM 1629 C C . PRO A 1 221 ? 26.092 7.826 -26.684 1.00 86.56 221 PRO A C 1
ATOM 1631 O O . PRO A 1 221 ? 26.006 8.865 -27.352 1.00 86.56 221 PRO A O 1
ATOM 1634 N N . LEU A 1 222 ? 25.976 6.614 -27.218 1.00 87.31 222 LEU A N 1
ATOM 1635 C CA . LEU A 1 222 ? 25.779 6.388 -28.646 1.00 87.31 222 LEU A CA 1
ATOM 1636 C C . LEU A 1 222 ? 24.383 6.819 -29.116 1.00 87.31 222 LEU A C 1
ATOM 1638 O O . LEU A 1 222 ? 24.228 7.342 -30.221 1.00 87.31 222 LEU A O 1
ATOM 1642 N N . TYR A 1 223 ? 23.380 6.638 -28.259 1.00 90.88 223 TYR A N 1
ATOM 1643 C CA . TYR A 1 223 ? 21.997 7.020 -28.514 1.00 90.88 223 TYR A CA 1
ATOM 1644 C C . TYR A 1 223 ? 21.451 7.908 -27.399 1.00 90.88 223 TYR A C 1
ATOM 1646 O O . TYR A 1 223 ? 21.814 7.762 -26.230 1.00 90.88 223 TYR A O 1
ATOM 1654 N N . LEU A 1 224 ? 20.545 8.806 -27.770 1.00 91.25 224 LEU A N 1
ATOM 1655 C CA . LEU A 1 224 ? 19.727 9.597 -26.854 1.00 91.25 224 LEU A CA 1
ATOM 1656 C C . LEU A 1 224 ? 18.252 9.312 -27.119 1.00 91.25 224 LEU A C 1
ATOM 1658 O O . LEU A 1 224 ? 17.892 8.848 -28.200 1.00 91.25 224 LEU A O 1
ATOM 1662 N N . LEU A 1 225 ? 17.398 9.610 -26.144 1.00 91.56 225 LEU A N 1
ATOM 1663 C CA . LEU A 1 225 ? 15.959 9.577 -26.367 1.00 91.56 225 LEU A CA 1
ATOM 1664 C C . LEU A 1 225 ? 15.591 10.585 -27.466 1.00 91.56 225 LEU A C 1
ATOM 1666 O O . LEU A 1 225 ? 16.064 11.724 -27.443 1.00 91.56 225 LEU A O 1
ATOM 1670 N N . GLY A 1 226 ? 14.779 10.146 -28.424 1.00 87.31 226 GLY A N 1
ATOM 1671 C CA . GLY A 1 226 ? 14.149 11.014 -29.411 1.00 87.31 226 GLY A CA 1
ATOM 1672 C C . GLY A 1 226 ? 13.090 11.933 -28.794 1.00 87.31 226 GLY A C 1
ATOM 1673 O O . GLY A 1 226 ? 12.998 12.085 -27.575 1.00 87.31 226 GLY A O 1
ATOM 1674 N N . ASP A 1 227 ? 12.282 12.554 -29.653 1.00 81.81 227 ASP A N 1
ATOM 1675 C CA . ASP A 1 227 ? 11.243 13.490 -29.218 1.00 81.81 227 ASP A CA 1
ATOM 1676 C C . ASP A 1 227 ? 10.157 12.811 -28.364 1.00 81.81 227 ASP A C 1
ATOM 1678 O O . ASP A 1 227 ? 9.905 11.611 -28.495 1.00 81.81 227 ASP A O 1
ATOM 1682 N N . ASP A 1 228 ? 9.519 13.617 -27.502 1.00 69.88 228 ASP A N 1
ATOM 1683 C CA . ASP A 1 228 ? 8.550 13.222 -26.471 1.00 69.88 228 ASP A CA 1
ATOM 1684 C C . ASP A 1 228 ? 7.684 12.011 -26.874 1.00 69.88 228 ASP A C 1
ATOM 1686 O O . ASP A 1 228 ? 6.767 12.142 -27.697 1.00 69.88 228 ASP A O 1
ATOM 1690 N N . PRO A 1 229 ? 7.935 10.824 -26.290 1.00 71.38 229 PRO A N 1
ATOM 1691 C CA . PRO A 1 229 ? 7.223 9.620 -26.675 1.00 71.38 229 PRO A CA 1
ATOM 1692 C C . PRO A 1 229 ? 5.735 9.763 -26.325 1.00 71.38 229 PRO A C 1
ATOM 1694 O O . PRO A 1 229 ? 5.402 10.218 -25.222 1.00 71.38 229 PRO A O 1
ATOM 1697 N N . PRO A 1 230 ? 4.820 9.367 -27.228 1.00 65.44 230 PRO A N 1
ATOM 1698 C CA . PRO A 1 230 ? 3.392 9.460 -26.976 1.00 65.44 230 PRO A CA 1
ATOM 1699 C C . PRO A 1 230 ? 3.030 8.633 -25.743 1.00 65.44 230 PRO A C 1
ATOM 1701 O O . PRO A 1 230 ? 3.398 7.461 -25.634 1.00 65.44 230 PRO A O 1
ATOM 1704 N N . SER A 1 231 ? 2.291 9.240 -24.818 1.00 74.44 231 SER A N 1
ATOM 1705 C CA . SER A 1 231 ? 1.892 8.591 -23.577 1.00 74.44 231 SER A CA 1
ATOM 1706 C C . SER A 1 231 ? 0.390 8.293 -23.558 1.00 74.44 231 SER A C 1
ATOM 1708 O O . SER A 1 231 ? -0.441 9.093 -23.990 1.00 74.44 231 SER A O 1
ATOM 1710 N N . GLY A 1 232 ? 0.044 7.082 -23.116 1.00 79.94 232 GLY A N 1
ATOM 1711 C CA . GLY A 1 232 ? -1.343 6.654 -22.931 1.00 79.94 232 GLY A CA 1
ATOM 1712 C C . GLY A 1 232 ? -1.988 7.270 -21.685 1.00 79.94 232 GLY A C 1
ATOM 1713 O O . GLY A 1 232 ? -1.357 8.020 -20.942 1.00 79.94 232 GLY A O 1
ATOM 1714 N N . ALA A 1 233 ? -3.252 6.926 -21.431 1.00 84.50 233 ALA A N 1
ATOM 1715 C CA . ALA A 1 233 ? -3.973 7.385 -20.242 1.00 84.50 233 ALA A CA 1
ATOM 1716 C C . ALA A 1 233 ? -3.214 7.027 -18.949 1.00 84.50 233 ALA A C 1
ATOM 1718 O O . ALA A 1 233 ? -2.799 5.881 -18.770 1.00 84.50 233 ALA A O 1
ATOM 1719 N N . GLY A 1 234 ? -3.017 8.015 -18.072 1.00 86.62 234 GLY A N 1
ATOM 1720 C CA . GLY A 1 234 ? -2.257 7.871 -16.830 1.00 86.62 234 GLY A CA 1
ATOM 1721 C C . GLY A 1 234 ? -0.740 7.731 -16.992 1.00 86.62 234 GLY A C 1
ATOM 1722 O O . GLY A 1 234 ? -0.052 7.674 -15.980 1.00 86.62 234 GLY A O 1
ATOM 1723 N N . ILE A 1 235 ? -0.186 7.691 -18.210 1.00 91.88 235 ILE A N 1
ATOM 1724 C CA . ILE A 1 235 ? 1.261 7.570 -18.448 1.00 91.88 235 ILE A CA 1
ATOM 1725 C C . ILE A 1 235 ? 1.834 8.961 -18.729 1.00 91.88 235 ILE A C 1
ATOM 1727 O O . ILE A 1 235 ? 1.308 9.708 -19.555 1.00 91.88 235 ILE A O 1
ATOM 1731 N N . MET A 1 236 ? 2.927 9.323 -18.062 1.00 90.44 236 MET A N 1
ATOM 1732 C CA . MET A 1 236 ? 3.550 10.643 -18.164 1.00 90.44 236 MET A CA 1
ATOM 1733 C C . MET A 1 236 ? 5.067 10.521 -18.281 1.00 90.44 236 MET A C 1
ATOM 1735 O O . MET A 1 236 ? 5.739 10.064 -17.357 1.00 90.44 236 MET A O 1
ATOM 1739 N N . SER A 1 237 ? 5.604 10.970 -19.414 1.00 90.12 237 SER A N 1
ATOM 1740 C CA . SER A 1 237 ? 7.047 11.026 -19.665 1.00 90.12 237 SER A CA 1
ATOM 1741 C C . SER A 1 237 ? 7.749 11.966 -18.678 1.00 90.12 237 SER A C 1
ATOM 1743 O O . SER A 1 237 ? 7.227 13.034 -18.353 1.00 90.12 237 SER A O 1
ATOM 1745 N N . GLY A 1 238 ? 8.918 11.566 -18.171 1.00 85.56 238 GLY A N 1
ATOM 1746 C CA . GLY A 1 238 ? 9.773 12.408 -17.331 1.00 85.56 238 GLY A CA 1
ATOM 1747 C C . GLY A 1 238 ? 9.231 12.691 -15.924 1.00 85.56 238 GLY A C 1
ATOM 1748 O O . GLY A 1 238 ? 9.876 13.391 -15.140 1.00 85.56 238 GLY A O 1
ATOM 1749 N N . ARG A 1 239 ? 8.084 12.124 -15.538 1.00 84.25 239 ARG A N 1
ATOM 1750 C CA . ARG A 1 239 ? 7.487 12.338 -14.216 1.00 84.25 239 ARG A CA 1
ATOM 1751 C C . ARG A 1 239 ? 7.872 11.223 -13.241 1.00 84.25 239 ARG A C 1
ATOM 1753 O O . ARG A 1 239 ? 7.454 10.086 -13.408 1.00 84.25 239 ARG A O 1
ATOM 1760 N N . GLN A 1 240 ? 8.604 11.576 -12.183 1.00 77.75 240 GLN A N 1
ATOM 1761 C CA . GLN A 1 240 ? 8.745 10.746 -10.980 1.00 77.75 240 GLN A CA 1
ATOM 1762 C C . GLN A 1 240 ? 7.821 11.298 -9.902 1.00 77.75 240 GLN A C 1
ATOM 1764 O O . GLN A 1 240 ? 7.826 12.502 -9.638 1.00 77.75 240 GLN A O 1
ATOM 1769 N N . VAL A 1 241 ? 7.040 10.433 -9.267 1.00 75.75 241 VAL A N 1
ATOM 1770 C CA . VAL A 1 241 ? 6.192 10.815 -8.136 1.00 75.75 241 VAL A CA 1
ATOM 1771 C C . VAL A 1 241 ? 6.431 9.819 -7.012 1.00 75.75 241 VAL A C 1
ATOM 1773 O O . VAL A 1 241 ? 6.747 8.651 -7.250 1.00 75.75 241 VAL A O 1
ATOM 1776 N N . ASP A 1 242 ? 6.329 10.295 -5.777 1.00 75.94 242 ASP A N 1
ATOM 1777 C CA . ASP A 1 242 ? 6.264 9.400 -4.632 1.00 75.94 242 ASP A CA 1
ATOM 1778 C C . ASP A 1 242 ? 5.021 8.500 -4.760 1.00 75.94 242 ASP A C 1
ATOM 1780 O O . ASP A 1 242 ? 3.978 8.936 -5.267 1.00 75.94 242 ASP A O 1
ATOM 1784 N N . PRO A 1 243 ? 5.099 7.232 -4.332 1.00 76.19 243 PRO A N 1
ATOM 1785 C CA . PRO A 1 243 ? 6.197 6.583 -3.593 1.00 76.19 243 PRO A CA 1
ATOM 1786 C C . PRO A 1 243 ? 7.403 6.089 -4.419 1.00 76.19 243 PRO A C 1
ATOM 1788 O O . PRO A 1 243 ? 8.443 5.763 -3.848 1.00 76.19 243 PRO A O 1
ATOM 1791 N N . SER A 1 244 ? 7.294 6.001 -5.745 1.00 85.88 244 SER A N 1
ATOM 1792 C CA . SER A 1 244 ? 8.262 5.268 -6.579 1.00 85.88 244 SER A CA 1
ATOM 1793 C C . SER A 1 244 ? 9.569 6.021 -6.856 1.00 85.88 244 SER A C 1
ATOM 1795 O O . SER A 1 244 ? 10.554 5.415 -7.281 1.00 85.88 244 SER A O 1
ATOM 1797 N N . ALA A 1 245 ? 9.621 7.328 -6.583 1.00 86.69 245 ALA A N 1
ATOM 1798 C CA . ALA A 1 245 ? 10.736 8.197 -6.961 1.00 86.69 245 ALA A CA 1
ATOM 1799 C C . ALA A 1 245 ? 12.108 7.748 -6.421 1.00 86.69 245 ALA A C 1
ATOM 1801 O O . ALA A 1 245 ? 13.100 7.806 -7.143 1.00 86.69 245 ALA A O 1
ATOM 1802 N N . THR A 1 246 ? 12.192 7.290 -5.167 1.00 89.56 246 THR A N 1
ATOM 1803 C CA . THR A 1 246 ? 13.482 6.878 -4.577 1.00 89.56 246 THR A CA 1
ATOM 1804 C C . THR A 1 246 ? 14.046 5.632 -5.262 1.00 89.56 246 THR A C 1
ATOM 1806 O O . THR A 1 246 ? 15.233 5.587 -5.578 1.00 89.56 246 THR A O 1
ATOM 1809 N N . MET A 1 247 ? 13.197 4.634 -5.524 1.00 92.62 247 MET A N 1
ATOM 1810 C CA . MET A 1 247 ? 13.607 3.408 -6.211 1.00 92.62 247 MET A CA 1
ATOM 1811 C C . MET A 1 247 ? 13.907 3.671 -7.691 1.00 92.62 247 MET A C 1
ATOM 1813 O O . MET A 1 247 ? 14.876 3.124 -8.207 1.00 92.62 247 MET A O 1
ATOM 1817 N N . ALA A 1 248 ? 13.144 4.556 -8.344 1.00 93.06 248 ALA A N 1
ATOM 1818 C CA . ALA A 1 248 ? 13.394 4.969 -9.724 1.00 93.06 248 ALA A CA 1
ATOM 1819 C C . ALA A 1 248 ? 14.794 5.564 -9.892 1.00 93.06 248 ALA A C 1
ATOM 1821 O O . ALA A 1 248 ? 15.558 5.082 -10.718 1.00 93.06 248 ALA A O 1
ATOM 1822 N N . ARG A 1 249 ? 15.190 6.506 -9.026 1.00 93.50 249 ARG A N 1
ATOM 1823 C CA . ARG A 1 249 ? 16.545 7.086 -9.058 1.00 93.50 249 ARG A CA 1
ATOM 1824 C C . ARG A 1 249 ? 17.650 6.059 -8.823 1.00 93.50 249 ARG A C 1
ATOM 1826 O O . ARG A 1 249 ? 18.737 6.197 -9.373 1.00 93.50 249 ARG A O 1
ATOM 1833 N N . ALA A 1 250 ? 17.396 5.054 -7.983 1.00 93.69 250 ALA A N 1
ATOM 1834 C CA . ALA A 1 250 ? 18.355 3.976 -7.762 1.00 93.69 250 AL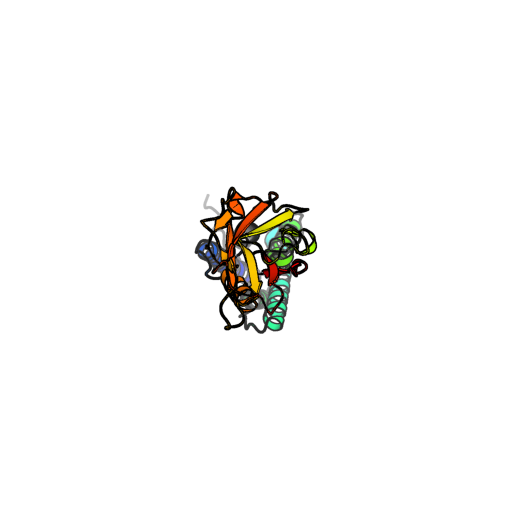A A CA 1
ATOM 1835 C C . ALA A 1 250 ? 18.534 3.121 -9.026 1.00 93.69 250 ALA A C 1
ATOM 1837 O O . ALA A 1 250 ? 19.667 2.834 -9.387 1.00 93.69 250 ALA A O 1
ATOM 1838 N N . VAL A 1 251 ? 17.438 2.781 -9.716 1.00 94.31 251 VAL A N 1
ATOM 1839 C CA . VAL A 1 251 ? 17.461 2.044 -10.994 1.00 94.31 251 VAL A CA 1
ATOM 1840 C C . VAL A 1 251 ? 18.114 2.869 -12.105 1.00 94.31 251 VAL A C 1
ATOM 1842 O O . VAL A 1 251 ? 18.928 2.351 -12.860 1.00 94.31 251 VAL A O 1
ATOM 1845 N N . GLU A 1 252 ? 17.815 4.164 -12.192 1.00 93.81 252 GLU A N 1
ATOM 1846 C CA . GLU A 1 252 ? 18.422 5.067 -13.178 1.00 93.81 252 GLU A CA 1
ATOM 1847 C C . GLU A 1 252 ? 19.945 5.116 -13.059 1.00 93.81 252 GLU A C 1
ATOM 1849 O O . GLU A 1 252 ? 20.634 5.154 -14.075 1.00 93.81 252 GLU A O 1
ATOM 1854 N N . ALA A 1 253 ? 20.469 5.058 -11.830 1.00 93.50 253 ALA A N 1
ATOM 1855 C CA . ALA A 1 253 ? 21.902 5.038 -11.557 1.00 93.50 253 ALA A CA 1
ATOM 1856 C C . ALA A 1 253 ? 22.595 3.714 -11.938 1.00 93.50 253 ALA A C 1
ATOM 1858 O O . ALA A 1 253 ? 23.824 3.657 -11.931 1.00 93.50 253 ALA A O 1
ATOM 1859 N N . GLU A 1 254 ? 21.841 2.656 -12.257 1.00 92.19 254 GLU A N 1
ATOM 1860 C CA . GLU A 1 254 ? 22.385 1.379 -12.746 1.00 92.19 254 GLU A CA 1
ATOM 1861 C C . GLU A 1 254 ? 22.714 1.424 -14.249 1.00 92.19 254 GLU A C 1
ATOM 1863 O O . GLU A 1 254 ? 23.378 0.520 -14.752 1.00 92.19 254 GLU A O 1
ATOM 1868 N N . SER A 1 255 ? 22.264 2.460 -14.967 1.00 88.62 255 SER A N 1
ATOM 1869 C CA . SER A 1 255 ? 22.477 2.635 -16.411 1.00 88.62 255 SER A CA 1
ATOM 1870 C C . SER A 1 255 ? 23.295 3.892 -16.712 1.00 88.62 255 SER A C 1
ATOM 1872 O O . SER A 1 255 ? 23.278 4.854 -15.947 1.00 88.62 255 SER A O 1
ATOM 1874 N N . GLU A 1 256 ? 24.005 3.908 -17.843 1.00 89.12 256 GLU A N 1
ATOM 1875 C CA . GLU A 1 256 ? 24.764 5.094 -18.279 1.00 89.12 256 GLU A CA 1
ATOM 1876 C C . GLU A 1 256 ? 23.835 6.234 -18.694 1.00 89.12 256 GLU A C 1
ATOM 1878 O O . GLU A 1 256 ? 24.065 7.400 -18.365 1.00 89.12 256 GLU A O 1
ATOM 1883 N N . VAL A 1 257 ? 22.769 5.881 -19.412 1.00 92.81 257 VAL A N 1
ATOM 1884 C CA . VAL A 1 257 ? 21.671 6.774 -19.757 1.00 92.81 257 VAL A CA 1
ATOM 1885 C C . VAL A 1 257 ? 20.367 6.071 -19.429 1.00 92.81 257 VAL A C 1
ATOM 1887 O O . VAL A 1 257 ? 20.237 4.857 -19.580 1.00 92.81 257 VAL A O 1
ATOM 1890 N N . SER A 1 258 ? 19.391 6.833 -18.962 1.00 93.81 258 SER A N 1
ATOM 1891 C CA . SER A 1 258 ? 18.069 6.314 -18.658 1.00 93.81 258 SER A CA 1
ATOM 1892 C C . SER A 1 258 ? 17.002 7.372 -18.880 1.00 93.81 258 SER A C 1
ATOM 1894 O O . SER A 1 258 ? 17.265 8.578 -18.900 1.00 93.81 258 SER A O 1
ATOM 1896 N N . TRP A 1 259 ? 15.781 6.891 -19.071 1.00 93.75 259 TRP A N 1
ATOM 1897 C CA . TRP A 1 259 ? 14.581 7.705 -19.053 1.00 93.75 259 TRP A CA 1
ATOM 1898 C C . TRP A 1 259 ? 13.461 6.965 -18.341 1.00 93.75 259 TRP A C 1
ATOM 1900 O O . TRP A 1 259 ? 13.429 5.733 -18.314 1.00 93.75 259 TRP A O 1
ATOM 1910 N N . HIS A 1 260 ? 12.521 7.719 -17.787 1.00 93.56 260 HIS A N 1
ATOM 1911 C CA . HIS A 1 260 ? 11.436 7.171 -16.995 1.00 93.56 260 HIS A CA 1
ATOM 1912 C C . HIS A 1 260 ? 10.072 7.741 -17.373 1.00 93.56 260 HIS A C 1
ATOM 1914 O O . HIS A 1 260 ? 9.928 8.862 -17.869 1.00 93.56 260 HIS A O 1
ATOM 1920 N N . TRP A 1 261 ? 9.045 6.958 -17.063 1.00 93.75 261 TRP A N 1
ATOM 1921 C CA . TRP A 1 261 ? 7.642 7.311 -17.223 1.00 93.75 261 TRP A CA 1
ATOM 1922 C C . TRP A 1 261 ? 6.909 7.029 -15.920 1.00 93.75 261 TRP A C 1
ATOM 1924 O O . TRP A 1 261 ? 6.949 5.909 -15.414 1.00 93.75 261 TRP A O 1
ATOM 1934 N N . GLY A 1 262 ? 6.219 8.037 -15.396 1.00 93.94 262 GLY A N 1
ATOM 1935 C CA . GLY A 1 262 ? 5.301 7.873 -14.277 1.00 93.94 262 GLY A CA 1
ATOM 1936 C C . GLY A 1 262 ? 3.962 7.330 -14.761 1.00 93.94 262 GLY A C 1
ATOM 1937 O O . GLY A 1 262 ? 3.469 7.743 -15.810 1.00 93.94 262 GLY A O 1
ATOM 1938 N N . ILE A 1 263 ? 3.368 6.426 -13.990 1.00 93.69 263 ILE A N 1
ATOM 1939 C CA . ILE A 1 263 ? 2.078 5.799 -14.268 1.00 93.69 263 ILE A CA 1
ATOM 1940 C C . ILE A 1 263 ? 1.150 6.090 -13.089 1.00 93.69 263 ILE A C 1
ATOM 1942 O O . ILE A 1 263 ? 1.335 5.556 -12.000 1.00 93.69 263 ILE A O 1
ATOM 1946 N N . GLU A 1 264 ? 0.145 6.934 -13.294 1.00 91.81 264 GLU A N 1
ATOM 1947 C CA . GLU A 1 264 ? -0.884 7.227 -12.297 1.00 91.81 264 GLU A CA 1
ATOM 1948 C C . GLU A 1 264 ? -1.915 6.093 -12.274 1.00 91.81 264 GLU A C 1
ATOM 1950 O O . GLU A 1 264 ? -2.745 5.959 -13.180 1.00 91.81 264 GLU A O 1
ATOM 1955 N N . LEU A 1 265 ? -1.881 5.263 -11.229 1.00 90.38 265 LEU A N 1
ATOM 1956 C CA . LEU A 1 265 ? -2.716 4.062 -11.152 1.00 90.38 265 LEU A CA 1
ATOM 1957 C C . LEU A 1 265 ? -4.207 4.388 -11.068 1.00 90.38 265 LEU A C 1
ATOM 1959 O O . LEU A 1 265 ? -5.022 3.621 -11.573 1.00 90.38 265 LEU A O 1
ATOM 1963 N N . ALA A 1 266 ? -4.578 5.528 -10.481 1.00 88.56 266 ALA A N 1
ATOM 1964 C CA . ALA A 1 266 ? -5.974 5.957 -10.418 1.00 88.56 266 ALA A CA 1
ATOM 1965 C C . ALA A 1 266 ? -6.580 6.213 -11.813 1.00 88.56 266 ALA A C 1
ATOM 1967 O O . ALA A 1 266 ? -7.778 6.009 -12.008 1.00 88.56 266 ALA A O 1
ATOM 1968 N N . GLU A 1 267 ? -5.759 6.632 -12.780 1.00 90.75 267 GLU A N 1
ATOM 1969 C CA . GLU A 1 267 ? -6.178 6.859 -14.168 1.00 90.75 267 GLU A CA 1
ATOM 1970 C C . GLU A 1 267 ? -6.012 5.602 -15.028 1.00 90.75 267 GLU A C 1
ATOM 1972 O O . GLU A 1 267 ? -6.883 5.276 -15.834 1.00 90.75 267 GLU A O 1
ATOM 1977 N N . GLN A 1 268 ? -4.898 4.890 -14.848 1.00 90.75 268 GLN A N 1
ATOM 1978 C CA . GLN A 1 268 ? -4.531 3.726 -15.653 1.00 90.75 268 GLN A CA 1
ATOM 1979 C C . GLN A 1 268 ? -5.297 2.454 -15.240 1.00 90.75 268 GLN A C 1
ATOM 1981 O O . GLN A 1 268 ? -5.525 1.571 -16.067 1.00 90.75 268 GLN A O 1
ATOM 1986 N N . ALA A 1 269 ? -5.738 2.381 -13.980 1.00 90.06 269 ALA A N 1
ATOM 1987 C CA . ALA A 1 269 ? -6.594 1.341 -13.409 1.00 90.06 269 ALA A CA 1
ATOM 1988 C C . ALA A 1 269 ? -6.109 -0.105 -13.638 1.00 90.06 269 ALA A C 1
ATOM 1990 O O . ALA A 1 269 ? -6.918 -1.012 -13.839 1.00 90.06 269 ALA A O 1
ATOM 1991 N N . PHE A 1 270 ? -4.793 -0.325 -13.607 1.00 90.12 270 PHE A N 1
ATOM 1992 C CA . PHE A 1 270 ? -4.134 -1.604 -13.904 1.00 90.12 270 PHE A CA 1
ATOM 1993 C C . PHE A 1 270 ? -4.442 -2.169 -15.303 1.00 90.12 270 PHE A C 1
ATOM 1995 O O . PHE A 1 270 ? -4.284 -3.369 -15.540 1.00 90.12 270 PHE A O 1
ATOM 2002 N N . ALA A 1 271 ? -4.855 -1.328 -16.257 1.00 92.00 271 ALA A N 1
ATOM 2003 C CA . ALA A 1 271 ? -4.990 -1.740 -17.650 1.00 92.00 271 ALA A CA 1
ATOM 2004 C C . ALA A 1 271 ? -3.630 -2.193 -18.225 1.00 92.00 271 ALA A C 1
ATOM 2006 O O . ALA A 1 271 ? -2.576 -1.847 -17.690 1.00 92.00 271 ALA A O 1
ATOM 2007 N N . PRO A 1 272 ? -3.593 -2.963 -19.321 1.00 94.06 272 PRO A N 1
ATOM 2008 C CA . PRO A 1 272 ? -2.353 -3.151 -20.059 1.00 94.06 272 PRO A CA 1
ATOM 2009 C C . PRO A 1 272 ? -1.821 -1.805 -20.555 1.00 94.06 272 PRO A C 1
ATOM 2011 O O . PRO A 1 272 ? -2.595 -0.945 -20.982 1.00 94.06 272 PRO A O 1
ATOM 2014 N N . GLY A 1 273 ? -0.509 -1.625 -20.497 1.00 93.69 273 GLY A N 1
ATOM 2015 C CA . GLY A 1 273 ? 0.145 -0.415 -20.967 1.00 93.69 273 GLY A CA 1
ATOM 2016 C C . GLY A 1 273 ? 1.333 -0.720 -21.858 1.00 93.69 273 GLY A C 1
ATOM 2017 O O . GLY A 1 273 ? 1.843 -1.840 -21.893 1.00 93.69 273 GLY A O 1
ATOM 2018 N N . ALA A 1 274 ? 1.737 0.299 -22.605 1.00 94.06 274 ALA A N 1
ATOM 2019 C CA . ALA A 1 274 ? 2.861 0.227 -23.512 1.00 94.06 274 ALA A CA 1
ATOM 2020 C C . ALA A 1 274 ? 3.601 1.563 -23.528 1.00 94.06 274 ALA A C 1
ATOM 2022 O O . ALA A 1 274 ? 2.982 2.629 -23.559 1.00 94.06 274 ALA A O 1
ATOM 2023 N N . ILE A 1 275 ? 4.925 1.489 -23.552 1.00 93.19 275 ILE A N 1
ATOM 2024 C CA . ILE A 1 275 ? 5.819 2.589 -23.891 1.00 93.19 275 ILE A CA 1
ATOM 2025 C C . ILE A 1 275 ? 6.458 2.242 -25.231 1.00 93.19 275 ILE A C 1
ATOM 2027 O O . ILE A 1 275 ? 6.942 1.126 -25.453 1.00 93.19 275 ILE A O 1
ATOM 2031 N N . ARG A 1 276 ? 6.407 3.209 -26.142 1.00 93.06 276 ARG A N 1
ATOM 2032 C CA . ARG A 1 276 ? 7.072 3.161 -27.440 1.00 93.06 276 ARG A CA 1
ATOM 2033 C C . ARG A 1 276 ? 7.992 4.364 -27.501 1.00 93.06 276 ARG A C 1
ATOM 2035 O O . ARG A 1 276 ? 7.521 5.497 -27.443 1.00 93.06 276 ARG A O 1
ATOM 2042 N N . ALA A 1 277 ? 9.286 4.099 -27.554 1.00 92.62 277 ALA A N 1
ATOM 2043 C CA . ALA A 1 277 ? 10.319 5.116 -27.596 1.00 92.62 277 ALA A CA 1
ATOM 2044 C C . ALA A 1 277 ? 11.234 4.864 -28.790 1.00 92.62 277 ALA A C 1
ATOM 2046 O O . ALA A 1 277 ? 11.433 3.726 -29.215 1.00 92.62 277 ALA A O 1
ATOM 2047 N N . GLU A 1 278 ? 11.796 5.941 -29.314 1.00 93.31 278 GLU A N 1
ATOM 2048 C CA . GLU A 1 278 ? 12.845 5.881 -30.317 1.00 93.31 278 GLU A CA 1
ATOM 2049 C C . GLU A 1 278 ? 14.131 6.391 -29.677 1.00 93.31 278 GLU A C 1
ATOM 2051 O O . GLU A 1 278 ? 14.161 7.475 -29.092 1.00 93.31 278 GLU A O 1
ATOM 2056 N N . LEU A 1 279 ? 15.189 5.592 -29.761 1.00 93.12 279 LEU A N 1
ATOM 2057 C CA . LEU A 1 279 ? 16.532 6.017 -29.408 1.00 93.12 279 LEU A CA 1
ATOM 2058 C C . LEU A 1 279 ? 17.215 6.483 -30.689 1.00 93.12 279 LEU A C 1
ATOM 2060 O O . LEU A 1 279 ? 17.374 5.706 -31.627 1.00 93.12 279 LEU A O 1
ATOM 2064 N N . VAL A 1 280 ? 17.609 7.750 -30.742 1.00 92.06 280 VAL A N 1
ATOM 2065 C CA . VAL A 1 280 ? 18.211 8.380 -31.920 1.00 92.06 280 VAL A CA 1
ATOM 2066 C C . VAL A 1 280 ? 19.714 8.470 -31.729 1.00 92.06 280 VAL A C 1
ATOM 2068 O O . VAL A 1 280 ? 20.211 8.876 -30.674 1.00 92.06 280 VAL A O 1
ATOM 2071 N N . ARG A 1 281 ? 20.456 8.068 -32.758 1.00 89.12 281 ARG A N 1
ATOM 2072 C CA . ARG A 1 281 ? 21.912 8.055 -32.716 1.00 89.12 281 ARG A CA 1
ATOM 2073 C C . ARG A 1 281 ? 22.452 9.476 -32.619 1.00 89.12 281 ARG A C 1
ATOM 2075 O O . ARG A 1 281 ? 22.040 10.363 -33.363 1.00 89.12 281 ARG A O 1
ATOM 2082 N N . THR A 1 282 ? 23.425 9.690 -31.740 1.00 85.38 282 THR A N 1
ATOM 2083 C CA . THR A 1 282 ? 23.991 11.027 -31.512 1.00 85.38 282 THR A CA 1
ATOM 2084 C C . THR A 1 282 ? 24.798 11.535 -32.705 1.00 85.38 282 THR A C 1
ATOM 2086 O O . THR A 1 282 ? 24.820 12.742 -32.958 1.00 85.38 282 THR A O 1
ATOM 2089 N N . ARG A 1 283 ? 25.458 10.635 -33.454 1.00 81.56 283 ARG A N 1
ATOM 2090 C CA . ARG A 1 283 ? 26.216 10.939 -34.683 1.00 81.56 283 ARG A CA 1
ATOM 2091 C C . ARG A 1 283 ? 26.210 9.766 -35.667 1.00 81.56 283 ARG A C 1
ATOM 2093 O O . ARG A 1 283 ? 26.531 8.643 -35.292 1.00 81.56 283 ARG A O 1
ATOM 2100 N N . ALA A 1 284 ? 25.932 10.043 -36.940 1.00 69.31 284 ALA A N 1
ATOM 2101 C CA . ALA A 1 284 ? 25.797 9.024 -37.989 1.00 69.31 284 ALA A CA 1
ATOM 2102 C C . ALA A 1 284 ? 27.102 8.267 -38.326 1.00 69.31 284 ALA A C 1
ATOM 2104 O O . ALA A 1 284 ? 27.053 7.105 -38.730 1.00 69.31 284 ALA A O 1
ATOM 2105 N N . ASP A 1 285 ? 28.266 8.890 -38.116 1.00 67.19 285 ASP A N 1
ATOM 2106 C CA . ASP A 1 285 ? 29.532 8.421 -38.706 1.00 67.19 285 ASP A CA 1
ATOM 2107 C C . ASP A 1 285 ? 30.474 7.735 -37.698 1.00 67.19 285 ASP A C 1
ATOM 2109 O O . ASP A 1 285 ? 31.594 7.363 -38.045 1.00 67.19 285 ASP A O 1
ATOM 2113 N N . GLN A 1 286 ? 30.070 7.599 -36.429 1.00 66.69 286 GLN A N 1
ATOM 2114 C CA . GLN A 1 286 ? 30.961 7.090 -35.379 1.00 66.69 286 GLN A CA 1
ATOM 2115 C C . GLN A 1 286 ? 30.970 5.558 -35.308 1.00 66.69 286 GLN A C 1
ATOM 2117 O O . GLN A 1 286 ? 29.900 4.962 -35.186 1.00 66.69 286 GLN A O 1
ATOM 2122 N N . PRO A 1 287 ? 32.140 4.898 -35.344 1.00 65.00 287 PRO A N 1
ATOM 2123 C CA . PRO A 1 287 ? 32.211 3.462 -35.110 1.00 65.00 287 PRO A CA 1
ATOM 2124 C C . PRO A 1 287 ? 31.731 3.137 -33.694 1.00 65.00 287 PRO A C 1
ATOM 2126 O O . PRO A 1 287 ? 31.999 3.887 -32.759 1.00 65.00 287 PRO A O 1
ATOM 2129 N N . GLN A 1 288 ? 31.041 2.011 -33.552 1.00 68.69 288 GLN A N 1
ATOM 2130 C CA . GLN A 1 288 ? 30.608 1.494 -32.264 1.00 68.69 288 GLN A CA 1
ATOM 2131 C C . GLN A 1 288 ? 31.556 0.368 -31.828 1.00 68.69 288 GLN A C 1
ATOM 2133 O O . GLN A 1 288 ? 31.559 -0.690 -32.460 1.00 68.69 288 GLN A O 1
ATOM 2138 N N . PRO A 1 289 ? 32.383 0.576 -30.793 1.00 65.31 289 PRO A N 1
ATOM 2139 C CA . PRO A 1 289 ? 33.289 -0.461 -30.309 1.00 65.31 289 PRO A CA 1
ATOM 2140 C C . PRO A 1 289 ? 32.611 -1.460 -29.365 1.00 65.31 289 PRO A C 1
ATOM 2142 O O . PRO A 1 289 ? 33.040 -2.612 -29.312 1.00 65.31 289 PRO A O 1
ATOM 2145 N N . GLU A 1 290 ? 31.560 -1.047 -28.649 1.00 74.69 290 GLU A N 1
ATOM 2146 C CA . GLU A 1 290 ? 30.876 -1.863 -27.640 1.00 74.69 290 GLU A CA 1
ATOM 2147 C C . GLU A 1 290 ? 29.402 -2.098 -27.987 1.00 74.69 290 GLU A C 1
ATOM 2149 O O . GLU A 1 290 ? 28.762 -1.212 -28.551 1.00 74.69 290 GLU A O 1
ATOM 2154 N N . PRO A 1 291 ? 28.829 -3.272 -27.670 1.00 86.88 291 PRO A N 1
ATOM 2155 C CA . PRO A 1 291 ? 27.427 -3.557 -27.955 1.00 86.88 291 PRO A CA 1
ATOM 2156 C C . PRO A 1 291 ? 26.489 -2.638 -27.158 1.00 86.88 291 PRO A C 1
ATOM 2158 O O . PRO A 1 291 ? 26.762 -2.304 -26.008 1.00 86.88 291 PRO A O 1
ATOM 2161 N N . LEU A 1 292 ? 25.350 -2.270 -27.750 1.00 90.19 292 LEU A N 1
ATOM 2162 C CA . LEU A 1 292 ? 24.328 -1.496 -27.044 1.00 90.19 292 LEU A CA 1
ATOM 2163 C C . LEU A 1 292 ? 23.483 -2.450 -26.203 1.00 90.19 292 LEU A C 1
ATOM 2165 O O . LEU A 1 292 ? 22.868 -3.363 -26.751 1.00 90.19 292 LEU A O 1
ATOM 2169 N N . THR A 1 293 ? 23.414 -2.226 -24.897 1.00 94.38 293 THR A N 1
ATOM 2170 C CA . THR A 1 293 ? 22.539 -2.987 -24.000 1.00 94.38 293 THR A CA 1
ATOM 2171 C C . THR A 1 293 ? 21.405 -2.102 -23.519 1.00 94.38 293 THR A C 1
ATOM 2173 O O . THR A 1 293 ? 21.653 -1.012 -23.015 1.00 94.38 293 THR A O 1
ATOM 2176 N N . ILE A 1 294 ? 20.169 -2.574 -23.669 1.00 96.19 294 ILE A N 1
ATOM 2177 C CA . ILE A 1 294 ? 18.954 -1.888 -23.228 1.00 96.19 294 ILE A CA 1
ATOM 2178 C C . ILE A 1 294 ? 18.280 -2.730 -22.150 1.00 96.19 294 ILE A C 1
ATOM 2180 O O . ILE A 1 294 ? 18.116 -3.947 -22.286 1.00 96.19 294 ILE A O 1
ATOM 2184 N N . THR A 1 295 ? 17.883 -2.065 -21.076 1.00 97.00 295 THR A N 1
ATOM 2185 C CA . THR A 1 295 ? 17.182 -2.632 -19.930 1.00 97.00 295 THR A CA 1
ATOM 2186 C C . THR A 1 295 ? 15.873 -1.890 -19.715 1.00 97.00 295 THR A C 1
ATOM 2188 O O . THR A 1 295 ? 15.718 -0.727 -20.089 1.00 97.00 295 THR A O 1
ATOM 2191 N N . ALA A 1 296 ? 14.911 -2.571 -19.106 1.00 97.25 296 ALA A N 1
ATOM 2192 C CA . ALA A 1 296 ? 13.684 -1.941 -18.664 1.00 97.25 296 ALA A CA 1
ATOM 2193 C C . ALA A 1 296 ? 13.246 -2.533 -17.328 1.00 97.25 296 ALA A C 1
ATOM 2195 O O . ALA A 1 296 ? 13.325 -3.744 -17.101 1.00 97.25 296 ALA A O 1
ATOM 2196 N N . THR A 1 297 ? 12.763 -1.659 -16.460 1.00 97.44 297 THR A N 1
ATOM 2197 C CA . THR A 1 297 ? 12.386 -1.988 -15.093 1.00 97.44 297 THR A CA 1
ATOM 2198 C C . THR A 1 297 ? 11.036 -1.371 -14.790 1.00 97.44 297 THR A C 1
ATOM 2200 O O . THR A 1 297 ? 10.850 -0.161 -14.932 1.00 97.44 297 THR A O 1
ATOM 2203 N N . TYR A 1 298 ? 10.105 -2.201 -14.328 1.00 96.62 298 TYR A N 1
ATOM 2204 C CA . TYR A 1 298 ? 8.863 -1.738 -13.724 1.00 96.62 298 TYR A CA 1
ATOM 2205 C C . TYR A 1 298 ? 9.055 -1.555 -12.225 1.00 96.62 298 TYR A C 1
ATOM 2207 O O . TYR A 1 298 ? 9.594 -2.440 -11.561 1.00 96.62 298 TYR A O 1
ATOM 2215 N N . ILE A 1 299 ? 8.562 -0.455 -11.675 1.00 95.25 299 ILE A N 1
ATOM 2216 C CA . ILE A 1 299 ? 8.582 -0.155 -10.247 1.00 95.25 299 ILE A CA 1
ATOM 2217 C C . ILE A 1 299 ? 7.147 0.052 -9.802 1.00 95.25 299 ILE A C 1
ATOM 2219 O O . ILE A 1 299 ? 6.488 0.992 -10.248 1.00 95.25 299 ILE A O 1
ATOM 2223 N N . HIS A 1 300 ? 6.691 -0.812 -8.900 1.00 92.62 300 HIS A N 1
ATOM 2224 C CA . HIS A 1 300 ? 5.359 -0.708 -8.337 1.00 92.62 300 HIS A CA 1
ATOM 2225 C C . HIS A 1 300 ? 5.413 -0.038 -6.971 1.00 92.62 300 HIS A C 1
ATOM 2227 O O . HIS A 1 300 ? 5.969 -0.589 -6.012 1.00 92.62 300 HIS A O 1
ATOM 2233 N N . LEU A 1 301 ? 4.845 1.164 -6.903 1.00 87.94 301 LEU A N 1
ATOM 2234 C CA . LEU A 1 301 ? 4.671 1.958 -5.691 1.00 87.94 301 LEU A CA 1
ATOM 2235 C C . LEU A 1 301 ? 5.924 2.092 -4.797 1.00 87.94 301 LEU A C 1
ATOM 2237 O O . LEU A 1 301 ? 5.810 2.270 -3.587 1.00 87.94 301 LEU A O 1
ATOM 2241 N N . GLY A 1 302 ? 7.129 1.980 -5.359 1.00 86.38 302 GLY A N 1
ATOM 2242 C CA . GLY A 1 302 ? 8.387 1.973 -4.605 1.00 86.38 302 GLY A CA 1
ATOM 2243 C C . GLY A 1 302 ? 8.549 0.806 -3.617 1.00 86.38 302 GLY A C 1
ATOM 2244 O O . GLY A 1 302 ? 9.421 0.868 -2.753 1.00 86.38 302 GLY A O 1
ATOM 2245 N N . ILE A 1 303 ? 7.728 -0.244 -3.719 1.00 86.69 303 ILE A N 1
ATOM 2246 C CA . ILE A 1 303 ? 7.735 -1.406 -2.810 1.00 86.69 303 ILE A CA 1
ATOM 2247 C C . ILE A 1 303 ? 8.596 -2.522 -3.381 1.00 86.69 303 ILE A C 1
ATOM 2249 O O . ILE A 1 303 ? 9.380 -3.145 -2.665 1.00 86.69 303 ILE A O 1
ATOM 2253 N N . TRP A 1 304 ? 8.442 -2.774 -4.676 1.00 91.12 304 TRP A N 1
ATOM 2254 C CA . TRP A 1 304 ? 9.183 -3.788 -5.406 1.00 91.12 304 TRP A CA 1
ATOM 2255 C C . TRP A 1 304 ? 9.429 -3.325 -6.843 1.00 91.12 304 TRP A C 1
ATOM 2257 O O . TRP A 1 304 ? 8.757 -2.424 -7.354 1.00 91.12 304 TRP A O 1
ATOM 2267 N N . ARG A 1 305 ? 10.404 -3.965 -7.492 1.00 93.94 305 ARG A N 1
ATOM 2268 C CA . ARG A 1 305 ? 10.703 -3.775 -8.912 1.00 93.94 305 ARG A CA 1
ATOM 2269 C C . ARG A 1 305 ? 10.765 -5.104 -9.650 1.00 93.94 305 ARG A C 1
ATOM 2271 O O . ARG A 1 305 ? 11.087 -6.128 -9.047 1.00 93.94 305 ARG A O 1
ATOM 2278 N N . GLN A 1 306 ? 10.491 -5.070 -10.946 1.00 96.00 306 GLN A N 1
ATOM 2279 C CA . GLN A 1 306 ? 10.660 -6.201 -11.848 1.00 96.00 306 GLN A CA 1
ATOM 2280 C C . GLN A 1 306 ? 11.443 -5.766 -13.081 1.00 96.00 306 GLN A C 1
ATOM 2282 O O . GLN A 1 306 ? 10.979 -4.948 -13.877 1.00 96.00 306 GLN A O 1
ATOM 2287 N N . ASP A 1 307 ? 12.623 -6.355 -13.229 1.00 96.12 307 ASP A N 1
ATOM 2288 C CA . ASP A 1 307 ? 13.504 -6.138 -14.368 1.00 96.12 307 ASP A CA 1
ATOM 2289 C C . ASP A 1 307 ? 13.130 -7.118 -15.491 1.00 96.12 307 ASP A C 1
ATOM 2291 O O . ASP A 1 307 ? 12.905 -8.310 -15.246 1.00 96.12 307 ASP A O 1
ATOM 2295 N N . THR A 1 308 ? 13.047 -6.638 -16.731 1.00 94.44 308 THR A N 1
ATOM 2296 C CA . THR A 1 308 ? 12.955 -7.523 -17.900 1.00 94.44 308 THR A CA 1
ATOM 2297 C C . THR A 1 308 ? 14.334 -8.035 -18.298 1.00 94.44 308 THR A C 1
ATOM 2299 O O . THR A 1 308 ? 15.359 -7.447 -17.950 1.00 94.44 308 THR A O 1
ATOM 2302 N N . ALA A 1 309 ? 14.374 -9.116 -19.080 1.00 94.06 309 ALA A N 1
ATOM 2303 C CA . ALA A 1 309 ? 15.619 -9.551 -19.702 1.00 94.06 309 ALA A CA 1
ATOM 2304 C C . ALA A 1 309 ? 16.215 -8.408 -20.541 1.00 94.06 309 ALA A C 1
ATOM 2306 O O . ALA A 1 309 ? 15.508 -7.785 -21.335 1.00 94.06 309 ALA A O 1
ATOM 2307 N N . ALA A 1 310 ? 17.505 -8.136 -20.343 1.00 94.50 310 ALA A N 1
ATOM 2308 C CA . ALA A 1 310 ? 18.222 -7.140 -21.124 1.00 94.50 310 ALA A CA 1
ATOM 2309 C C . ALA A 1 310 ? 18.309 -7.579 -22.590 1.00 94.50 310 ALA A C 1
ATOM 2311 O O . ALA A 1 310 ? 18.501 -8.764 -22.882 1.00 94.50 310 ALA A O 1
ATOM 2312 N N . VAL A 1 311 ? 18.206 -6.617 -23.504 1.00 95.19 311 VAL A N 1
ATOM 2313 C CA . VAL A 1 311 ? 18.403 -6.849 -24.936 1.00 95.19 311 VAL A CA 1
ATOM 2314 C C . VAL A 1 311 ? 19.713 -6.206 -25.355 1.00 95.19 311 VAL A C 1
ATOM 2316 O O . VAL A 1 311 ? 19.936 -5.021 -25.116 1.00 95.19 311 VAL A O 1
ATOM 2319 N N . THR A 1 312 ? 20.584 -6.994 -25.980 1.00 93.56 312 THR A N 1
ATOM 2320 C CA . THR A 1 312 ? 21.884 -6.530 -26.465 1.00 93.56 312 THR A CA 1
ATOM 2321 C C . THR A 1 312 ? 21.888 -6.523 -27.987 1.00 93.56 312 THR A C 1
ATOM 2323 O O . THR A 1 312 ? 21.727 -7.570 -28.615 1.00 93.56 312 THR A O 1
ATOM 2326 N N . CYS A 1 313 ? 22.096 -5.349 -28.575 1.00 89.88 313 CYS A N 1
ATOM 2327 C CA . CYS A 1 313 ? 22.254 -5.176 -30.009 1.00 89.88 313 CYS A CA 1
ATOM 2328 C C . CYS A 1 313 ? 23.737 -5.230 -30.400 1.00 89.88 313 CYS A C 1
ATOM 2330 O O . CYS A 1 313 ? 24.573 -4.508 -29.847 1.00 89.88 313 CYS A O 1
ATOM 2332 N N . SER A 1 314 ? 24.043 -6.068 -31.388 1.00 85.88 314 SER A N 1
ATOM 2333 C CA . SER A 1 314 ? 25.342 -6.149 -32.053 1.00 85.88 314 SER A CA 1
ATOM 2334 C C . SER A 1 314 ? 25.141 -6.158 -33.569 1.00 85.88 314 SER A C 1
ATOM 2336 O O . SER A 1 314 ? 24.183 -6.754 -34.069 1.00 85.88 314 SER A O 1
ATOM 2338 N N . TRP A 1 315 ? 26.021 -5.462 -34.290 1.00 81.56 315 TRP A N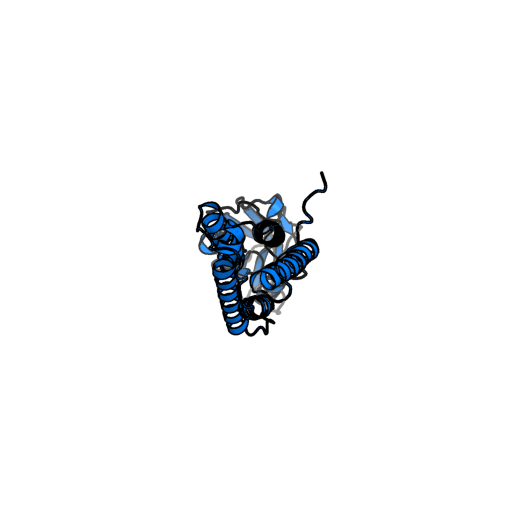 1
ATOM 2339 C CA . TRP A 1 315 ? 25.891 -5.168 -35.721 1.00 81.56 315 TRP A CA 1
ATOM 2340 C C . TRP A 1 315 ? 27.120 -5.571 -36.517 1.00 81.56 315 TRP A C 1
ATOM 2342 O O . TRP A 1 315 ? 28.240 -5.415 -35.980 1.00 81.56 315 TRP A O 1
#

pLDDT: mean 86.55, std 9.82, range [40.56, 97.44]